Protein AF-A0A0D0CFR2-F1 (afdb_monomer_lite)

Secondary structure (DSSP, 8-state):
----SEEEE---S---HHHHHHHHHHHHHHH-TTSEEEE--BGGGGSSS--TTT-S-HHHHHHHHGGG--EEEEE--TTS--TTSSHHHHIIIIIT---GGGEEEEEESSTTSSSS---HHHHHHHHHHHHHHHGGG--EEEEE-STT-SS-TTSTHHHHHHHHHHHHTHHHHHHHHHHHHHS--

pLDDT: mean 92.92, std 12.96, range [38.41, 98.88]

Radius of gyration: 17.63 Å; chains: 1; bounding box: 63×34×43 Å

InterPro domains:
  IPR001223 Glycoside hydrolase family 18, catalytic domain [PS51910] (1-170)
  IPR001579 Glycosyl hydrolase family 18, active site [PS01095] (4-12)
  IPR017853 Glycoside hydrolase superfamily [SSF51445] (2-153)

Foldseek 3Di:
DPPQLEDEAAQQAADDVVVVVVPLVVCCVVVHLRRAYEYAAELQLLQPAQGPHHRHRVVVCCVRCVSSHQAYNYECFPPSHHLLAQVSVCSSCVVSPDQQLRYADEAEQDPVQGDDHDDLVSSLVRVLVLCVVQPPSHNYYHYDDQCQGPPHNVPSCVSVVSRVCSNVCSVVVVVVVVVVVVVVD

Structure (mmCIF, N/CA/C/O backbone):
data_AF-A0A0D0CFR2-F1
#
_entry.id   AF-A0A0D0CFR2-F1
#
loop_
_atom_site.group_PDB
_atom_site.id
_atom_site.type_symbol
_atom_site.label_atom_id
_atom_site.label_alt_id
_atom_site.label_comp_id
_atom_site.label_asym_id
_atom_site.label_entity_id
_atom_site.label_seq_id
_atom_site.pdbx_PDB_ins_code
_atom_site.Cartn_x
_atom_site.Cartn_y
_atom_site.Cartn_z
_atom_site.occupancy
_atom_site.B_iso_or_equiv
_atom_site.auth_seq_id
_atom_site.auth_comp_id
_atom_site.auth_asym_id
_atom_site.auth_atom_id
_atom_site.pdbx_PDB_model_num
ATOM 1 N N . ARG A 1 1 ? -25.287 -7.692 -3.910 1.00 88.88 1 ARG A N 1
ATOM 2 C CA . ARG A 1 1 ? -25.277 -7.340 -5.354 1.00 88.88 1 ARG A CA 1
ATOM 3 C C . ARG A 1 1 ? -23.966 -7.730 -6.033 1.00 88.88 1 ARG A C 1
ATOM 5 O O . ARG A 1 1 ? -24.043 -8.469 -6.997 1.00 88.88 1 ARG A O 1
ATOM 12 N N . TYR A 1 2 ? -22.801 -7.306 -5.529 1.00 96.56 2 TYR A N 1
ATOM 13 C CA . TYR A 1 2 ? -21.512 -7.525 -6.212 1.00 96.56 2 TYR A CA 1
ATOM 14 C C . TYR A 1 2 ? -20.562 -8.529 -5.539 1.00 96.56 2 TYR A C 1
ATOM 16 O O . TYR A 1 2 ? -19.539 -8.842 -6.125 1.00 96.56 2 TYR A O 1
ATOM 24 N N . LYS A 1 3 ? -20.923 -9.066 -4.358 1.00 96.00 3 LYS A N 1
ATOM 25 C CA . LYS A 1 3 ? -20.127 -10.061 -3.607 1.00 96.00 3 LYS A CA 1
ATOM 26 C C . LYS A 1 3 ? -18.666 -9.621 -3.405 1.00 96.00 3 LYS A C 1
ATOM 28 O O . LYS A 1 3 ? -17.754 -10.390 -3.663 1.00 96.00 3 LYS A O 1
ATOM 33 N N . LEU A 1 4 ? -18.470 -8.366 -3.001 1.00 98.12 4 LEU A N 1
ATOM 34 C CA . LEU A 1 4 ? -17.142 -7.867 -2.654 1.00 98.12 4 LEU A CA 1
ATOM 35 C C . LEU A 1 4 ? -16.690 -8.527 -1.351 1.00 98.12 4 LEU A C 1
ATOM 37 O O . LEU A 1 4 ? -17.468 -8.565 -0.396 1.00 98.12 4 LEU A O 1
ATOM 41 N N . ASP A 1 5 ? -15.450 -9.005 -1.326 1.00 98.50 5 ASP A N 1
ATOM 42 C CA . ASP A 1 5 ? -14.839 -9.611 -0.136 1.00 98.50 5 ASP A CA 1
ATOM 43 C C . ASP A 1 5 ? -14.402 -8.561 0.894 1.00 98.50 5 ASP A C 1
ATOM 45 O O . ASP A 1 5 ? -14.162 -8.885 2.055 1.00 98.50 5 ASP A O 1
ATOM 49 N N . GLY A 1 6 ? -14.312 -7.296 0.478 1.00 98.50 6 GLY A N 1
ATOM 50 C CA . GLY A 1 6 ? -13.856 -6.202 1.319 1.00 98.50 6 GLY A CA 1
ATOM 51 C C . GLY A 1 6 ? -14.017 -4.824 0.698 1.00 98.50 6 GLY A C 1
ATOM 52 O O . GLY A 1 6 ? -14.630 -4.658 -0.361 1.00 98.50 6 GLY A O 1
ATOM 53 N N . ILE A 1 7 ? -13.433 -3.841 1.377 1.00 98.69 7 ILE A N 1
ATOM 54 C CA . ILE A 1 7 ? -13.363 -2.446 0.958 1.00 98.69 7 ILE A CA 1
ATOM 55 C C . ILE A 1 7 ? -11.991 -1.855 1.290 1.00 98.69 7 ILE A C 1
ATOM 57 O O . ILE A 1 7 ? -11.472 -2.051 2.389 1.00 98.69 7 ILE A O 1
ATOM 61 N N . ASP A 1 8 ? -11.440 -1.096 0.345 1.00 98.81 8 ASP A N 1
ATOM 62 C CA . ASP A 1 8 ? -10.317 -0.201 0.603 1.00 98.81 8 ASP A CA 1
ATOM 63 C C . ASP A 1 8 ? -10.850 1.205 0.870 1.00 98.81 8 ASP A C 1
ATOM 65 O O . ASP A 1 8 ? -11.600 1.764 0.067 1.00 98.81 8 ASP A O 1
ATOM 69 N N . LEU A 1 9 ? -10.510 1.755 2.029 1.00 98.44 9 LEU A N 1
ATOM 70 C CA . LEU A 1 9 ? -10.876 3.103 2.438 1.00 98.44 9 LEU A CA 1
ATOM 71 C C . LEU A 1 9 ? -9.758 4.061 2.026 1.00 98.44 9 LEU A C 1
ATOM 73 O O . LEU A 1 9 ? -8.905 4.447 2.830 1.00 98.44 9 LEU A O 1
ATOM 77 N N . ASP A 1 10 ? -9.776 4.428 0.748 1.00 98.38 10 ASP A N 1
ATOM 78 C CA . ASP A 1 10 ? -8.908 5.451 0.168 1.00 98.38 10 ASP A CA 1
ATOM 79 C C . ASP A 1 10 ? -9.471 6.851 0.458 1.00 98.38 10 ASP A C 1
ATOM 81 O O . ASP A 1 10 ? -10.310 7.392 -0.264 1.00 98.38 10 ASP A O 1
ATOM 85 N N . ILE A 1 11 ? -9.106 7.390 1.623 1.00 97.88 11 ILE A N 1
ATOM 86 C CA . ILE A 1 11 ? -9.651 8.649 2.136 1.00 97.88 11 ILE A CA 1
ATOM 87 C C . ILE A 1 11 ? -8.736 9.801 1.715 1.00 97.88 11 ILE A C 1
ATOM 89 O O . ILE A 1 11 ? -7.821 10.183 2.447 1.00 97.88 11 ILE A O 1
ATOM 93 N N . GLU A 1 12 ? -9.036 10.390 0.558 1.00 97.00 12 GLU A N 1
ATOM 94 C CA . GLU A 1 12 ? -8.296 11.529 -0.006 1.00 97.00 12 GLU A CA 1
ATOM 95 C C . GLU A 1 12 ? -8.929 12.905 0.307 1.00 97.00 12 GLU A C 1
ATOM 97 O O . GLU A 1 12 ? -8.616 13.927 -0.304 1.00 97.00 12 GLU A O 1
ATOM 102 N N . GLU A 1 13 ? -9.785 12.961 1.329 1.00 96.50 13 GLU A N 1
ATOM 103 C CA . GLU A 1 13 ? -10.391 14.192 1.834 1.00 96.50 13 GLU A CA 1
ATOM 104 C C . GLU A 1 13 ? -10.561 14.165 3.353 1.00 96.50 13 GLU A C 1
ATOM 106 O O . GLU A 1 13 ? -10.608 13.107 3.981 1.00 96.50 13 GLU A O 1
ATOM 111 N N . LYS A 1 14 ? -10.675 15.348 3.966 1.00 97.62 14 LYS A N 1
ATOM 112 C CA . LYS A 1 14 ? -10.776 15.476 5.421 1.00 97.62 14 LYS A CA 1
ATOM 113 C C . LYS A 1 14 ? -11.949 14.654 5.961 1.00 97.62 14 LYS A C 1
ATOM 115 O O . LYS A 1 14 ? -13.103 14.926 5.638 1.00 97.62 14 LYS A O 1
ATOM 120 N N . VAL A 1 15 ? -11.660 13.765 6.910 1.00 96.81 15 VAL A N 1
ATOM 121 C CA . VAL A 1 15 ? -12.671 12.979 7.622 1.00 96.81 15 VAL A CA 1
ATOM 122 C C . VAL A 1 15 ? -12.593 13.228 9.125 1.00 96.81 15 VAL A C 1
ATOM 124 O O . VAL A 1 15 ? -11.535 13.494 9.695 1.00 96.81 15 VAL A O 1
ATOM 127 N N . LEU A 1 16 ? -13.737 13.151 9.803 1.00 95.69 16 LEU A N 1
ATOM 128 C CA . LEU A 1 16 ? -13.765 13.176 11.261 1.00 95.69 16 LEU A CA 1
ATOM 129 C C . LEU A 1 16 ? -13.371 11.802 11.799 1.00 95.69 16 LEU A C 1
ATOM 131 O O . LEU A 1 16 ? -13.997 10.800 11.459 1.00 95.69 16 LEU A O 1
ATOM 135 N N . PHE A 1 17 ? -12.396 11.753 12.706 1.00 95.69 17 PHE A N 1
ATOM 136 C CA . PHE A 1 17 ? -11.984 10.494 13.331 1.00 95.69 17 PHE A CA 1
ATOM 137 C C . PHE A 1 17 ? -13.161 9.770 14.014 1.00 95.69 17 PHE A C 1
ATOM 139 O O . PHE A 1 17 ? -13.288 8.556 13.896 1.00 95.69 17 PHE A O 1
ATOM 146 N N . ASP A 1 18 ? -14.093 10.506 14.631 1.00 96.00 18 ASP A N 1
ATOM 147 C CA . ASP A 1 18 ? -15.299 9.926 15.243 1.00 96.00 18 ASP A CA 1
ATOM 148 C C . ASP A 1 18 ? -16.252 9.255 14.241 1.00 96.00 18 ASP A C 1
ATOM 150 O O . ASP A 1 18 ? -17.030 8.383 14.635 1.00 96.00 18 ASP A O 1
ATOM 154 N N . LEU A 1 19 ? -16.201 9.624 12.955 1.00 96.50 19 LEU A N 1
ATOM 155 C CA . LEU A 1 19 ? -16.919 8.894 11.913 1.00 96.50 19 LEU A CA 1
ATOM 156 C C . LEU A 1 19 ? -16.269 7.527 11.688 1.00 96.50 19 LEU A C 1
ATOM 158 O O . LEU A 1 19 ? -16.977 6.524 11.676 1.00 96.50 19 LEU A O 1
ATOM 162 N N . LEU A 1 20 ? -14.936 7.466 11.603 1.00 96.88 20 LEU A N 1
ATOM 163 C CA . LEU A 1 20 ? -14.200 6.207 11.442 1.00 96.88 20 LEU A CA 1
ATOM 164 C C . LEU A 1 20 ? -14.434 5.254 12.619 1.00 96.88 20 LEU A C 1
ATOM 166 O O . LEU A 1 20 ? -14.679 4.070 12.396 1.00 96.88 20 LEU A O 1
ATOM 170 N N . LYS A 1 21 ? -14.488 5.785 13.851 1.00 96.00 21 LYS A N 1
ATOM 171 C CA . LYS A 1 21 ? -14.813 4.997 15.056 1.00 96.00 21 LYS A CA 1
ATOM 172 C C . LYS A 1 21 ? -16.160 4.283 14.977 1.00 96.00 21 LYS A C 1
ATOM 174 O O . LYS A 1 21 ? -16.344 3.251 15.610 1.00 96.00 21 LYS A O 1
ATOM 179 N N . LYS A 1 22 ? -17.122 4.853 14.247 1.00 96.81 22 LYS A N 1
ATOM 180 C CA . LYS A 1 22 ? -18.449 4.257 14.040 1.00 96.81 22 LYS A CA 1
ATOM 181 C C . LYS A 1 22 ? -18.468 3.377 12.799 1.00 96.81 22 LYS A C 1
ATOM 183 O O . LYS A 1 22 ? -19.114 2.336 12.799 1.00 96.81 22 LYS A O 1
ATOM 188 N N . PHE A 1 23 ? -17.779 3.805 11.748 1.00 97.50 23 PHE A N 1
ATOM 189 C CA . PHE A 1 23 ? -17.848 3.186 10.436 1.00 97.50 23 PHE A CA 1
ATOM 190 C C . PHE A 1 23 ? -17.115 1.842 10.377 1.00 97.50 23 PHE A C 1
ATOM 192 O O . PHE A 1 23 ? -17.708 0.870 9.918 1.00 97.50 23 PHE A O 1
ATOM 199 N N . ILE A 1 24 ? -15.889 1.746 10.912 1.00 97.94 24 ILE A N 1
ATOM 200 C CA . ILE A 1 24 ? -15.094 0.503 10.875 1.00 97.94 24 ILE A CA 1
ATOM 201 C C . ILE A 1 24 ? -15.817 -0.649 11.599 1.00 97.94 24 ILE A C 1
ATOM 203 O O . ILE A 1 24 ? -16.041 -1.687 10.967 1.00 97.94 24 ILE A O 1
ATOM 207 N N . PRO A 1 25 ? -16.297 -0.487 12.854 1.00 97.44 25 PRO A N 1
ATOM 208 C CA . PRO A 1 25 ? -17.018 -1.567 13.524 1.00 97.44 25 PRO A CA 1
ATOM 209 C C . PRO A 1 25 ? -18.347 -1.895 12.851 1.00 97.44 25 PRO A C 1
ATOM 211 O O . PRO A 1 25 ? -18.767 -3.051 12.852 1.00 97.44 25 PRO A O 1
ATOM 214 N N . LYS A 1 26 ? -19.012 -0.903 12.239 1.00 98.31 26 LYS A N 1
ATOM 215 C CA . LYS A 1 26 ? -20.263 -1.140 11.514 1.00 98.31 26 LYS A CA 1
ATOM 216 C C . LYS A 1 26 ? -20.046 -2.006 10.274 1.00 98.31 26 LYS A C 1
ATOM 218 O O . LYS A 1 26 ? -20.856 -2.896 10.039 1.00 98.31 26 LYS A O 1
ATOM 223 N N . LEU A 1 27 ? -18.950 -1.809 9.535 1.00 98.19 27 LEU A N 1
ATOM 224 C CA . LEU A 1 27 ? -18.586 -2.674 8.407 1.00 98.19 27 LEU A CA 1
ATOM 225 C C . LEU A 1 27 ? -18.399 -4.128 8.861 1.00 98.19 27 LEU A C 1
ATOM 227 O O . LEU A 1 27 ? -19.024 -5.027 8.303 1.00 98.19 27 LEU A O 1
ATOM 231 N N . LYS A 1 28 ? -17.610 -4.370 9.914 1.00 97.94 28 LYS A N 1
ATOM 232 C CA . LYS A 1 28 ? -17.423 -5.731 10.448 1.00 97.94 28 LYS A CA 1
ATOM 233 C C . LYS A 1 28 ? -18.718 -6.325 11.012 1.00 97.94 28 LYS A C 1
ATOM 235 O O . LYS A 1 28 ? -18.950 -7.520 10.850 1.00 97.94 28 LYS A O 1
ATOM 240 N N . ALA A 1 29 ? -19.577 -5.519 11.635 1.00 98.19 29 ALA A N 1
ATOM 241 C CA . ALA A 1 29 ? -20.872 -5.978 12.136 1.00 98.19 29 ALA A CA 1
ATOM 242 C C . ALA A 1 29 ? -21.832 -6.388 11.005 1.00 98.19 29 ALA A C 1
ATOM 244 O O . ALA A 1 29 ? -22.544 -7.380 11.142 1.00 98.19 29 ALA A O 1
ATOM 245 N N . ASP A 1 30 ? -21.838 -5.650 9.894 1.00 98.38 30 ASP A N 1
ATOM 246 C CA . ASP A 1 30 ? -22.769 -5.882 8.784 1.00 98.38 30 ASP A CA 1
ATOM 247 C C . ASP A 1 30 ? -22.298 -6.981 7.827 1.00 98.38 30 ASP A C 1
ATOM 249 O O . ASP A 1 30 ? -23.117 -7.738 7.305 1.00 98.38 30 ASP A O 1
ATOM 253 N N . PHE A 1 31 ? -20.986 -7.074 7.593 1.00 98.12 31 PHE A N 1
ATOM 254 C CA . PHE A 1 31 ? -20.397 -7.986 6.607 1.00 98.12 31 PHE A CA 1
ATOM 255 C C . PHE A 1 31 ? -19.649 -9.175 7.231 1.00 98.12 31 PHE A C 1
ATOM 257 O O . PHE A 1 31 ? -19.293 -10.118 6.525 1.00 98.12 31 PHE A O 1
ATOM 264 N N . GLY A 1 32 ? -19.463 -9.173 8.553 1.00 97.62 32 GLY A N 1
ATOM 265 C CA . GLY A 1 32 ? -18.800 -10.232 9.309 1.00 97.62 32 GLY A CA 1
ATOM 266 C C . GLY A 1 32 ? -17.296 -10.014 9.499 1.00 97.62 32 GLY A C 1
ATOM 267 O O . GLY A 1 32 ? -16.659 -9.194 8.838 1.00 97.62 32 GLY A O 1
ATOM 268 N N . ALA A 1 33 ? -16.705 -10.797 10.409 1.00 96.44 33 ALA A N 1
ATOM 269 C CA . ALA A 1 33 ? -15.292 -10.677 10.784 1.00 96.44 33 ALA A CA 1
ATOM 270 C C . ALA A 1 33 ? -14.319 -10.876 9.604 1.00 96.44 33 ALA A C 1
ATOM 272 O O . ALA A 1 33 ? -13.257 -10.256 9.578 1.00 96.44 33 ALA A O 1
ATOM 273 N N . GLY A 1 34 ? -14.703 -11.703 8.623 1.00 97.62 34 GLY A N 1
ATOM 274 C CA . GLY A 1 34 ? -13.908 -11.996 7.426 1.00 97.62 34 GLY A CA 1
ATOM 275 C C . GLY A 1 34 ? -13.988 -10.950 6.310 1.00 97.62 34 GLY A C 1
ATOM 276 O O . GLY A 1 34 ? -13.302 -11.116 5.310 1.00 97.62 34 GLY A O 1
ATOM 277 N N . PHE A 1 35 ? -14.810 -9.902 6.445 1.00 98.56 35 PHE A N 1
ATOM 278 C CA . PHE A 1 35 ? -14.871 -8.828 5.452 1.00 98.56 35 PHE A CA 1
ATOM 279 C C . PHE A 1 35 ? -13.592 -7.994 5.497 1.00 98.56 35 PHE A C 1
ATOM 281 O O . PHE A 1 35 ? -13.298 -7.406 6.538 1.00 98.56 35 PHE A O 1
ATOM 288 N N . ILE A 1 36 ? -12.837 -7.944 4.403 1.00 98.81 36 ILE A N 1
ATOM 289 C CA . ILE A 1 36 ? -11.530 -7.282 4.358 1.00 98.81 36 ILE A CA 1
ATOM 290 C C . ILE A 1 36 ? -11.716 -5.763 4.455 1.00 98.81 36 ILE A C 1
ATOM 292 O O . ILE A 1 36 ? -12.515 -5.178 3.724 1.00 98.81 36 ILE A O 1
ATOM 296 N N . ILE A 1 37 ? -10.974 -5.112 5.348 1.00 98.81 37 ILE A N 1
ATOM 297 C CA . ILE A 1 37 ? -10.929 -3.652 5.458 1.00 98.81 37 ILE A CA 1
ATOM 298 C C . ILE A 1 37 ? -9.481 -3.208 5.351 1.00 98.81 37 ILE A C 1
ATOM 300 O O . ILE A 1 37 ? -8.643 -3.568 6.179 1.00 98.81 37 ILE A O 1
ATOM 304 N N . THR A 1 38 ? -9.204 -2.380 4.354 1.00 98.88 38 THR A N 1
ATOM 305 C CA . THR A 1 38 ? -7.896 -1.758 4.162 1.00 98.88 38 THR A CA 1
ATOM 306 C C . THR A 1 38 ? -8.038 -0.247 4.101 1.00 98.88 38 THR A C 1
ATOM 308 O O . THR A 1 38 ? -9.143 0.289 4.011 1.00 98.88 38 THR A O 1
ATOM 311 N N . PHE A 1 39 ? -6.914 0.448 4.201 1.00 98.69 39 PHE A N 1
ATOM 312 C CA . PHE A 1 39 ? -6.827 1.887 3.968 1.00 98.69 39 PHE A CA 1
ATOM 313 C C . PHE A 1 39 ? -5.676 2.172 3.012 1.00 98.69 39 PHE A C 1
ATOM 315 O O . PHE A 1 39 ? -4.702 1.418 3.004 1.00 98.69 39 PHE A O 1
ATOM 322 N N . ALA A 1 40 ? -5.711 3.309 2.320 1.00 98.62 40 ALA A N 1
ATOM 323 C CA . ALA A 1 40 ? -4.633 3.743 1.428 1.00 98.62 40 ALA A CA 1
ATOM 324 C C . ALA A 1 40 ? -3.941 5.041 1.905 1.00 98.62 40 ALA A C 1
ATOM 326 O O . ALA A 1 40 ? -3.970 6.056 1.214 1.00 98.62 40 ALA A O 1
ATOM 327 N N . PRO A 1 41 ? -3.319 5.061 3.103 1.00 98.31 41 PRO A N 1
ATOM 328 C CA . PRO A 1 41 ? -2.646 6.254 3.610 1.00 98.31 41 PRO A CA 1
ATOM 329 C C . PRO A 1 41 ? -1.465 6.652 2.729 1.00 98.31 41 PRO A C 1
ATOM 331 O O . PRO A 1 41 ? -0.740 5.794 2.214 1.00 98.31 41 PRO A O 1
ATOM 334 N N . VAL A 1 42 ? -1.149 7.946 2.672 1.00 97.94 42 VAL A N 1
ATOM 335 C CA . VAL A 1 42 ? 0.128 8.350 2.076 1.00 97.94 42 VAL A CA 1
ATOM 336 C C . VAL A 1 42 ? 1.297 7.941 2.969 1.00 97.94 42 VAL A C 1
ATOM 338 O O . VAL A 1 42 ? 1.202 7.996 4.195 1.00 97.94 42 VAL A O 1
ATOM 341 N N . ALA A 1 43 ? 2.448 7.581 2.390 1.00 97.81 43 ALA A N 1
ATOM 342 C CA . ALA A 1 43 ? 3.590 7.079 3.168 1.00 97.81 43 ALA A CA 1
ATOM 343 C C . ALA A 1 43 ? 4.047 8.030 4.288 1.00 97.81 43 ALA A C 1
ATOM 345 O O . ALA A 1 43 ? 4.438 7.591 5.369 1.00 97.81 43 ALA A O 1
ATOM 346 N N . ARG A 1 44 ? 3.947 9.345 4.071 1.00 96.81 44 ARG A N 1
ATOM 347 C CA . ARG A 1 44 ? 4.273 10.354 5.086 1.00 96.81 44 ARG A CA 1
ATOM 348 C C . ARG A 1 44 ? 3.369 10.282 6.323 1.00 96.81 44 ARG A C 1
ATOM 350 O O . ARG A 1 44 ? 3.841 10.589 7.415 1.00 96.81 44 ARG A O 1
ATOM 357 N N . ALA A 1 45 ? 2.111 9.868 6.184 1.00 97.50 45 ALA A N 1
ATOM 358 C CA . ALA A 1 45 ? 1.163 9.792 7.296 1.00 97.50 45 ALA A CA 1
ATOM 359 C C . ALA A 1 45 ? 1.552 8.737 8.342 1.00 97.50 45 ALA A C 1
ATOM 361 O O . ALA A 1 45 ? 1.163 8.831 9.503 1.00 97.50 45 ALA A O 1
ATOM 362 N N . LEU A 1 46 ? 2.368 7.757 7.950 1.00 98.06 46 LEU A N 1
ATOM 363 C CA . LEU A 1 46 ? 2.854 6.699 8.834 1.00 98.06 46 LEU A CA 1
ATOM 364 C C . LEU A 1 46 ? 4.160 7.079 9.549 1.00 98.06 46 LEU A C 1
ATOM 366 O O . LEU A 1 46 ? 4.686 6.288 10.326 1.00 98.06 46 LEU A O 1
ATOM 370 N N . LYS A 1 47 ? 4.667 8.300 9.332 1.00 96.19 47 LYS A N 1
ATOM 371 C CA . LYS A 1 47 ? 5.913 8.816 9.921 1.00 96.19 47 LYS A CA 1
ATOM 372 C C . LYS A 1 47 ? 5.675 9.777 11.097 1.00 96.19 47 LYS A C 1
ATOM 374 O O . LYS A 1 47 ? 6.346 10.799 11.216 1.00 96.19 47 LYS A O 1
ATOM 379 N N . GLY A 1 48 ? 4.664 9.492 11.924 1.00 85.62 48 GLY A N 1
ATOM 380 C CA . GLY A 1 48 ? 4.394 10.228 13.169 1.00 85.62 48 GLY A CA 1
ATOM 381 C C . GLY A 1 48 ? 3.532 11.493 13.034 1.00 85.62 48 GLY A C 1
ATOM 382 O O . GLY A 1 48 ? 3.549 12.340 13.926 1.00 85.62 48 GLY A O 1
ATOM 383 N N . GLY A 1 49 ? 2.773 11.641 11.943 1.00 89.56 49 GLY A N 1
ATOM 384 C CA . GLY A 1 49 ? 1.952 12.827 11.668 1.00 89.56 49 GLY A CA 1
ATOM 385 C C . GLY A 1 49 ? 0.478 12.531 11.387 1.00 89.56 49 GLY A C 1
ATOM 386 O O . GLY A 1 49 ? 0.042 11.383 11.352 1.00 89.56 49 GLY A O 1
ATOM 387 N N . THR A 1 50 ? -0.302 13.594 11.181 1.00 93.38 50 THR A N 1
ATOM 388 C CA . THR A 1 50 ? -1.612 13.488 10.528 1.00 93.38 50 THR A CA 1
ATOM 389 C C . THR A 1 50 ? -1.421 13.326 9.027 1.00 93.38 50 THR A C 1
ATOM 391 O O . THR A 1 50 ? -0.525 13.929 8.431 1.00 93.38 50 THR A O 1
ATOM 394 N N . ASP A 1 51 ? -2.284 12.530 8.415 1.00 95.19 51 ASP A N 1
ATOM 395 C CA . ASP A 1 51 ? -2.362 12.408 6.970 1.00 95.19 51 ASP A CA 1
ATOM 396 C C . ASP A 1 51 ? -2.746 13.745 6.322 1.00 95.19 51 ASP A C 1
ATOM 398 O O . ASP A 1 51 ? -3.541 14.513 6.868 1.00 95.19 51 ASP A O 1
ATOM 402 N N . THR A 1 52 ? -2.155 14.042 5.164 1.00 93.38 52 THR A N 1
ATOM 403 C CA . THR A 1 52 ? -2.357 15.336 4.490 1.00 93.38 52 THR A CA 1
ATOM 404 C C . THR A 1 52 ? -3.769 15.471 3.927 1.00 93.38 52 THR A C 1
ATOM 406 O O . THR A 1 52 ? -4.312 16.577 3.906 1.00 93.38 52 THR A O 1
ATOM 409 N N . TYR A 1 53 ? -4.376 14.361 3.518 1.00 94.50 53 TYR A N 1
ATOM 410 C CA . TYR A 1 53 ? -5.705 14.338 2.941 1.00 94.50 53 TYR A CA 1
ATOM 411 C C . TYR A 1 53 ? -6.763 14.102 4.010 1.00 94.50 53 TYR A C 1
ATOM 413 O O . TYR A 1 53 ? -7.590 14.977 4.274 1.00 94.50 53 TYR A O 1
ATOM 421 N N . SER A 1 54 ? -6.690 12.958 4.692 1.00 95.62 54 SER A N 1
ATOM 422 C CA . SER A 1 54 ? -7.727 12.547 5.638 1.00 95.62 54 SER A CA 1
ATOM 423 C C . SER A 1 54 ? -7.698 13.331 6.947 1.00 95.62 54 SER A C 1
ATOM 425 O O . SER A 1 54 ? -8.714 13.397 7.641 1.00 95.62 54 SER A O 1
ATOM 427 N N . GLN A 1 55 ? -6.570 13.982 7.268 1.00 96.56 55 GLN A N 1
ATOM 428 C CA . GLN A 1 55 ? -6.342 14.754 8.499 1.00 96.56 55 GLN A CA 1
ATOM 429 C C . GLN A 1 55 ? -6.442 13.923 9.789 1.00 96.56 55 GLN A C 1
ATOM 431 O O . GLN A 1 55 ? -6.496 14.474 10.891 1.00 96.56 55 GLN A O 1
ATOM 436 N N . VAL A 1 56 ? -6.425 12.593 9.678 1.00 96.44 56 VAL A N 1
ATOM 437 C CA . VAL A 1 56 ? -6.380 11.670 10.819 1.00 96.44 56 VAL A CA 1
ATOM 438 C C . VAL A 1 56 ? -4.953 11.186 11.057 1.00 96.44 56 VAL A C 1
ATOM 440 O O . VAL A 1 56 ? -4.111 11.210 10.159 1.00 96.44 56 VAL A O 1
ATOM 443 N N . ARG A 1 57 ? -4.663 10.724 12.275 1.00 97.25 57 ARG A N 1
ATOM 444 C CA . ARG A 1 57 ? -3.434 9.972 12.553 1.00 97.25 57 ARG A CA 1
ATOM 445 C C . ARG A 1 57 ? -3.722 8.491 12.369 1.00 97.25 57 ARG A C 1
ATOM 447 O O . ARG A 1 57 ? -4.532 7.921 13.096 1.00 97.25 57 ARG A O 1
ATOM 454 N N . TYR A 1 58 ? -3.037 7.854 11.429 1.00 97.75 58 TYR A N 1
ATOM 455 C CA . TYR A 1 58 ? -3.220 6.423 11.182 1.00 97.75 58 TYR A CA 1
ATOM 456 C C . TYR A 1 58 ? -2.755 5.550 12.355 1.00 97.75 58 TYR A C 1
ATOM 458 O O . TYR A 1 58 ? -3.321 4.483 12.567 1.00 97.75 58 TYR A O 1
ATOM 466 N N . SER A 1 59 ? -1.816 6.028 13.180 1.00 97.00 59 SER A N 1
ATOM 467 C CA . SER A 1 59 ? -1.452 5.373 14.445 1.00 97.00 59 SER A CA 1
ATOM 468 C C . SER A 1 59 ? -2.622 5.293 15.431 1.00 97.00 59 SER A C 1
ATOM 470 O O . SER A 1 59 ? -2.739 4.312 16.164 1.00 97.00 59 SER A O 1
ATOM 472 N N . ASP A 1 60 ? -3.508 6.296 15.438 1.00 97.06 60 ASP A N 1
ATOM 473 C CA . ASP A 1 60 ? -4.698 6.299 16.293 1.00 97.06 60 ASP A CA 1
ATOM 474 C C . ASP A 1 60 ? -5.727 5.295 15.757 1.00 97.06 60 ASP A C 1
ATOM 476 O O . ASP A 1 60 ? -6.358 4.588 16.540 1.00 97.06 60 ASP A O 1
ATOM 480 N N . ILE A 1 61 ? -5.865 5.176 14.431 1.00 97.31 61 ILE A N 1
ATOM 481 C CA . ILE A 1 61 ? -6.702 4.143 13.803 1.00 97.31 61 ILE A CA 1
ATOM 482 C C . ILE A 1 61 ? -6.177 2.747 14.160 1.00 97.31 61 ILE A C 1
ATOM 484 O O . ILE A 1 61 ? -6.940 1.934 14.672 1.00 97.31 61 ILE A O 1
ATOM 488 N N . GLU A 1 62 ? -4.888 2.485 13.943 1.00 97.69 62 GLU A N 1
ATOM 489 C CA . GLU A 1 62 ? -4.251 1.194 14.236 1.00 97.69 62 GLU A CA 1
ATOM 490 C C . GLU A 1 62 ? -4.401 0.811 15.716 1.00 97.69 62 GLU A C 1
ATOM 492 O O . GLU A 1 62 ? -4.793 -0.307 16.036 1.00 97.69 62 GLU A O 1
ATOM 497 N N . SER A 1 63 ? -4.170 1.755 16.633 1.00 96.75 63 SER A N 1
ATOM 498 C CA . SER A 1 63 ? -4.245 1.482 18.076 1.00 96.75 63 SER A CA 1
ATOM 499 C C . SER A 1 63 ? -5.665 1.180 18.568 1.00 96.75 63 SER A C 1
ATOM 501 O O . SER A 1 63 ? -5.824 0.475 19.560 1.00 96.75 63 SER A O 1
ATOM 503 N N . ASN A 1 64 ? -6.698 1.730 17.915 1.00 97.19 64 ASN A N 1
ATOM 504 C CA . ASN A 1 64 ? -8.094 1.569 18.341 1.00 97.19 64 ASN A CA 1
ATOM 505 C C . ASN A 1 64 ? -8.851 0.482 17.559 1.00 97.19 64 ASN A C 1
ATOM 507 O O . ASN A 1 64 ? -9.807 -0.077 18.090 1.00 97.19 64 ASN A O 1
ATOM 511 N N . PHE A 1 65 ? -8.462 0.219 16.308 1.00 97.44 65 PHE A N 1
ATOM 512 C CA . PHE A 1 65 ? -9.212 -0.623 15.364 1.00 97.44 65 PHE A CA 1
ATOM 513 C C . PHE A 1 65 ? -8.323 -1.557 14.536 1.00 97.44 65 PHE A C 1
ATOM 515 O O . PHE A 1 65 ? -8.794 -2.140 13.561 1.00 97.44 65 PHE A O 1
ATOM 522 N N . GLY A 1 66 ? -7.037 -1.696 14.871 1.00 97.44 66 GLY A N 1
ATOM 523 C CA . GLY A 1 66 ? -6.096 -2.511 14.099 1.00 97.44 66 GLY A CA 1
ATOM 524 C C . GLY A 1 66 ? -6.502 -3.984 13.990 1.00 97.44 66 GLY A C 1
ATOM 525 O O . GLY A 1 66 ? -6.201 -4.621 12.985 1.00 97.44 66 GLY A O 1
ATOM 526 N N . ASP A 1 67 ? -7.257 -4.505 14.962 1.00 97.56 67 ASP A N 1
ATOM 527 C CA . ASP A 1 67 ? -7.836 -5.856 14.953 1.00 97.56 67 ASP A CA 1
ATOM 528 C C . ASP A 1 67 ? -8.943 -6.055 13.903 1.00 97.56 67 ASP A C 1
ATOM 530 O O . ASP A 1 67 ? -9.275 -7.183 13.540 1.00 97.56 67 ASP A O 1
ATOM 534 N N . GLN A 1 68 ? -9.500 -4.958 13.393 1.00 98.44 68 GLN A N 1
ATOM 535 C CA . GLN A 1 68 ? -10.542 -4.925 12.371 1.00 98.44 68 GLN A CA 1
ATOM 536 C C . GLN A 1 68 ? -10.015 -4.473 11.006 1.00 98.44 68 GLN A C 1
ATOM 538 O O . GLN A 1 68 ? -10.795 -4.394 10.059 1.00 98.44 68 GLN A O 1
ATOM 543 N N . ILE A 1 69 ? -8.719 -4.177 10.899 1.00 98.56 69 ILE A N 1
ATOM 544 C CA . ILE A 1 69 ? -8.066 -3.714 9.673 1.00 98.56 69 ILE A CA 1
ATOM 545 C C . ILE A 1 69 ? -7.044 -4.758 9.247 1.00 98.56 69 ILE A C 1
ATOM 547 O O . ILE A 1 69 ? -6.193 -5.171 10.035 1.00 98.56 69 ILE A O 1
ATOM 551 N N . ASP A 1 70 ? -7.105 -5.162 7.987 1.00 98.56 70 ASP A N 1
ATOM 552 C CA . ASP A 1 70 ? -6.270 -6.227 7.455 1.00 98.56 70 ASP A CA 1
ATOM 553 C C . ASP A 1 70 ? -4.861 -5.702 7.121 1.00 98.56 70 ASP A C 1
ATOM 555 O O . ASP A 1 70 ? -3.865 -6.245 7.608 1.00 98.56 70 ASP A O 1
ATOM 559 N N . TRP A 1 71 ? -4.761 -4.602 6.362 1.00 98.81 71 TRP A N 1
ATOM 560 C CA . TRP A 1 71 ? -3.496 -3.914 6.057 1.00 98.81 71 TRP A CA 1
ATOM 561 C C . TRP A 1 71 ? -3.710 -2.480 5.532 1.00 98.81 71 TRP A C 1
ATOM 563 O O . TRP A 1 71 ? -4.836 -2.006 5.377 1.00 98.81 71 TRP A O 1
ATOM 573 N N . TYR A 1 72 ? -2.602 -1.799 5.230 1.00 98.81 72 TYR A N 1
ATOM 574 C CA . TYR A 1 72 ? -2.545 -0.465 4.639 1.00 98.81 72 TYR A CA 1
ATOM 575 C C . TYR A 1 72 ? -1.860 -0.510 3.261 1.00 98.81 72 TYR A C 1
ATOM 577 O O . TYR A 1 72 ? -0.705 -0.926 3.160 1.00 98.81 72 TYR A O 1
ATOM 585 N N . ASN A 1 73 ? -2.549 -0.067 2.206 1.00 98.81 73 ASN A N 1
ATOM 586 C CA . ASN A 1 73 ? -2.028 0.168 0.854 1.00 98.81 73 ASN A CA 1
ATOM 587 C C . ASN A 1 73 ? -1.273 1.506 0.817 1.00 98.81 73 ASN A C 1
ATOM 589 O O . ASN A 1 73 ? -1.762 2.521 0.330 1.00 98.81 73 ASN A O 1
ATOM 593 N N . VAL A 1 74 ? -0.079 1.534 1.402 1.00 98.69 74 VAL A N 1
ATOM 594 C CA . VAL A 1 74 ? 0.647 2.777 1.670 1.00 98.69 74 VAL A CA 1
ATOM 595 C C . VAL A 1 74 ? 1.181 3.402 0.383 1.00 98.69 74 VAL A C 1
ATOM 597 O O . VAL A 1 74 ? 1.978 2.792 -0.328 1.00 98.69 74 VAL A O 1
ATOM 600 N N . GLN A 1 75 ? 0.807 4.649 0.106 1.00 98.50 75 GLN A N 1
ATOM 601 C CA . GLN A 1 75 ? 1.171 5.338 -1.129 1.00 98.50 75 GLN A CA 1
ATOM 602 C C . GLN A 1 75 ? 2.609 5.895 -1.063 1.00 98.50 75 GLN A C 1
ATOM 604 O O . GLN A 1 75 ? 2.860 6.975 -0.516 1.00 98.50 75 GLN A O 1
ATOM 609 N N . PHE A 1 76 ? 3.584 5.177 -1.635 1.00 98.44 76 PHE A N 1
ATOM 610 C CA . PHE A 1 76 ? 4.977 5.634 -1.779 1.00 98.44 76 PHE A CA 1
ATOM 611 C C . PHE A 1 76 ? 5.176 6.400 -3.094 1.00 98.44 76 PHE A C 1
ATOM 613 O O . PHE A 1 76 ? 6.036 6.070 -3.919 1.00 98.44 76 PHE A O 1
ATOM 620 N N . TYR A 1 77 ? 4.344 7.417 -3.294 1.00 97.94 77 TYR A N 1
ATOM 621 C CA . TYR A 1 77 ? 4.378 8.326 -4.434 1.00 97.94 77 TYR A CA 1
ATOM 622 C C . TYR A 1 77 ? 3.797 9.694 -4.034 1.00 97.94 77 TYR A C 1
ATOM 624 O O . TYR A 1 77 ? 3.693 10.008 -2.851 1.00 97.94 77 TYR A O 1
ATOM 632 N N . SER A 1 78 ? 3.541 10.566 -5.006 1.00 95.81 78 SER A N 1
ATOM 633 C CA . SER A 1 78 ? 3.030 11.940 -4.877 1.00 95.81 78 SER A CA 1
ATOM 634 C C . SER A 1 78 ? 3.824 12.837 -3.919 1.00 95.81 78 SER A C 1
ATOM 636 O O . SER A 1 78 ? 3.298 13.774 -3.332 1.00 95.81 78 SER A O 1
ATOM 638 N N . GLY A 1 79 ? 5.124 12.561 -3.760 1.00 94.88 79 GLY A N 1
ATOM 639 C CA . GLY A 1 79 ? 6.003 13.295 -2.842 1.00 94.88 79 GLY A CA 1
ATOM 640 C C . GLY A 1 79 ? 5.905 12.856 -1.376 1.00 94.88 79 GLY A C 1
ATOM 641 O O . GLY A 1 79 ? 6.588 13.425 -0.525 1.00 94.88 79 GLY A O 1
ATOM 642 N N . PHE A 1 80 ? 5.113 11.828 -1.065 1.00 95.94 80 PHE A N 1
ATOM 643 C CA . PHE A 1 80 ? 4.952 11.300 0.295 1.00 95.94 80 PHE A CA 1
ATOM 644 C C . PHE A 1 80 ? 5.925 10.163 0.626 1.00 95.94 80 PHE A C 1
ATOM 646 O O . PHE A 1 80 ? 6.191 9.881 1.796 1.00 95.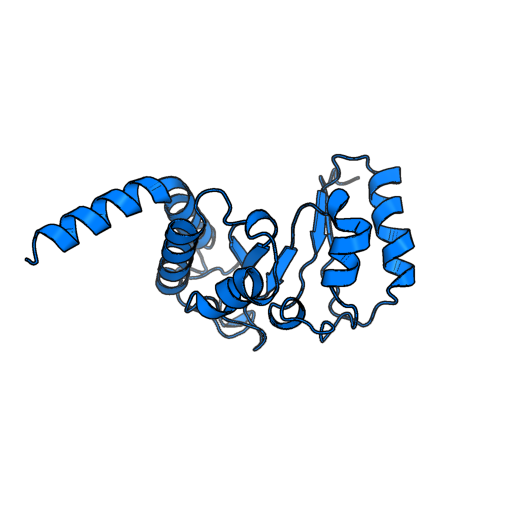94 80 PHE A O 1
ATOM 653 N N . GLY A 1 81 ? 6.483 9.537 -0.406 1.00 95.25 81 GLY A N 1
ATOM 654 C CA . GLY A 1 81 ? 7.493 8.490 -0.336 1.00 95.25 81 GLY A CA 1
ATOM 655 C C . GLY A 1 81 ? 7.905 8.055 -1.740 1.00 95.25 81 GLY A C 1
ATOM 656 O O . GLY A 1 81 ? 7.425 8.610 -2.731 1.00 95.25 81 GLY A O 1
ATOM 657 N N . VAL A 1 82 ? 8.806 7.077 -1.833 1.00 94.88 82 VAL A N 1
ATOM 658 C CA . VAL A 1 82 ? 9.250 6.542 -3.124 1.00 94.88 82 VAL A CA 1
ATOM 659 C C . VAL A 1 82 ? 9.667 5.073 -3.040 1.00 94.88 82 VAL A C 1
ATOM 661 O O . VAL A 1 82 ? 10.319 4.664 -2.085 1.00 94.88 82 VAL A O 1
ATOM 664 N N . MET A 1 83 ? 9.367 4.296 -4.086 1.00 97.06 83 MET A N 1
ATOM 665 C CA . MET A 1 83 ? 9.806 2.894 -4.236 1.00 97.06 83 MET A CA 1
ATOM 666 C C . MET A 1 83 ? 11.111 2.720 -5.033 1.00 97.06 83 MET A C 1
ATOM 668 O O . MET A 1 83 ? 11.401 1.644 -5.557 1.00 97.06 83 MET A O 1
ATOM 672 N N . SER A 1 84 ? 11.941 3.763 -5.118 1.00 96.12 84 SER A N 1
ATOM 673 C CA . SER A 1 84 ? 13.287 3.680 -5.711 1.00 96.12 84 SER A CA 1
ATOM 674 C C . SER A 1 84 ? 14.358 3.175 -4.744 1.00 96.12 84 SER A C 1
ATOM 676 O O . SER A 1 84 ? 15.456 2.839 -5.185 1.00 96.12 84 SER A O 1
ATOM 678 N N . ALA A 1 85 ? 14.055 3.175 -3.446 1.00 96.75 85 ALA A N 1
ATOM 679 C CA . ALA A 1 85 ? 14.932 2.763 -2.358 1.00 96.75 85 ALA A CA 1
ATOM 680 C C . ALA A 1 85 ? 14.093 2.261 -1.171 1.00 96.75 85 ALA A C 1
ATOM 682 O O . ALA A 1 85 ? 12.878 2.441 -1.138 1.00 96.75 85 ALA A O 1
ATOM 683 N N . THR A 1 86 ? 14.741 1.631 -0.192 1.00 98.19 86 THR A N 1
ATOM 684 C CA . THR A 1 86 ? 14.071 1.030 0.973 1.00 98.19 86 THR A CA 1
ATOM 685 C C . THR A 1 86 ? 13.828 2.005 2.122 1.00 98.19 86 THR A C 1
ATOM 687 O O . THR A 1 86 ? 13.045 1.700 3.017 1.00 98.19 86 THR A O 1
ATOM 690 N N . ASP A 1 87 ? 14.483 3.164 2.113 1.00 98.25 87 ASP A N 1
ATOM 691 C CA . ASP A 1 87 ? 14.632 4.015 3.299 1.00 98.25 87 ASP A CA 1
ATOM 692 C C . ASP A 1 87 ? 13.295 4.510 3.850 1.00 98.25 87 ASP A C 1
ATOM 694 O O . ASP A 1 87 ? 13.080 4.462 5.054 1.00 98.25 87 ASP A O 1
ATOM 698 N N . ASN A 1 88 ? 12.349 4.908 2.990 1.00 97.75 88 ASN A N 1
ATOM 699 C CA . ASN A 1 88 ? 11.032 5.351 3.456 1.00 97.75 88 ASN A CA 1
ATOM 700 C C . ASN A 1 88 ? 10.216 4.227 4.102 1.00 97.75 88 ASN A C 1
ATOM 702 O O . ASN A 1 88 ? 9.505 4.484 5.069 1.00 97.75 88 ASN A O 1
ATOM 706 N N . TYR A 1 89 ? 10.305 3.005 3.573 1.00 98.62 89 TYR A N 1
ATOM 707 C CA . TYR A 1 89 ? 9.621 1.850 4.152 1.00 98.62 89 TYR A CA 1
ATOM 708 C C . TYR A 1 89 ? 10.263 1.467 5.490 1.00 98.62 89 TYR A C 1
ATOM 710 O O . TYR A 1 89 ? 9.568 1.254 6.479 1.00 98.62 89 TYR A O 1
ATOM 718 N N . ILE A 1 90 ? 11.599 1.425 5.533 1.00 98.50 90 ILE A N 1
ATOM 719 C CA . ILE A 1 90 ? 12.365 1.125 6.748 1.00 98.50 90 ILE A CA 1
ATOM 720 C C . ILE A 1 90 ? 12.094 2.175 7.827 1.00 98.50 90 ILE A C 1
ATOM 722 O O . ILE A 1 90 ? 11.913 1.818 8.980 1.00 98.50 90 ILE A O 1
ATOM 726 N N . GLU A 1 91 ? 12.001 3.454 7.475 1.00 98.31 91 GLU A N 1
ATOM 727 C CA . GLU A 1 91 ? 11.652 4.522 8.412 1.00 98.31 91 GLU A CA 1
ATOM 728 C C . GLU A 1 91 ? 10.255 4.326 9.025 1.00 98.31 91 GLU A C 1
ATOM 730 O O . GLU A 1 91 ? 10.079 4.503 10.230 1.00 98.31 91 GLU A O 1
ATOM 735 N N . ILE A 1 92 ? 9.259 3.931 8.226 1.00 98.56 92 ILE A N 1
ATOM 736 C CA . ILE A 1 92 ? 7.914 3.608 8.729 1.00 98.56 92 ILE A CA 1
ATOM 737 C C . ILE A 1 92 ? 7.983 2.443 9.728 1.00 98.56 92 ILE A C 1
ATOM 739 O O . ILE A 1 92 ? 7.417 2.518 10.816 1.00 98.56 92 ILE A O 1
ATOM 743 N N . VAL A 1 93 ? 8.711 1.380 9.395 1.00 98.44 93 VAL A N 1
ATOM 744 C CA . VAL A 1 93 ? 8.765 0.169 10.226 1.00 98.44 93 VAL A CA 1
ATOM 745 C C . VAL A 1 93 ? 9.632 0.346 11.472 1.00 98.44 93 VAL A C 1
ATOM 747 O O . VAL A 1 93 ? 9.166 0.128 12.585 1.00 98.44 93 VAL A O 1
ATOM 750 N N . GLU A 1 94 ? 10.894 0.733 11.303 1.00 97.88 94 GLU A N 1
ATOM 751 C CA . GLU A 1 94 ? 11.893 0.734 12.376 1.00 97.88 94 GLU A CA 1
ATOM 752 C C . GLU A 1 94 ? 11.806 1.994 13.244 1.00 97.88 94 GLU A C 1
ATOM 754 O O . GLU A 1 94 ? 11.944 1.910 14.461 1.00 97.88 94 GLU A O 1
ATOM 759 N N . ASN A 1 95 ? 11.554 3.163 12.639 1.00 97.44 95 ASN A N 1
ATOM 760 C CA . ASN A 1 95 ? 11.570 4.432 13.376 1.00 97.44 95 ASN A CA 1
ATOM 761 C C . ASN A 1 95 ? 10.180 4.824 13.893 1.00 97.44 95 ASN A C 1
ATOM 763 O O . ASN A 1 95 ? 10.087 5.578 14.857 1.00 97.44 95 ASN A O 1
ATOM 767 N N . ASN A 1 96 ? 9.108 4.333 13.260 1.00 97.38 96 ASN A N 1
ATOM 768 C CA . ASN A 1 96 ? 7.726 4.647 13.639 1.00 97.38 96 ASN A CA 1
ATOM 769 C C . ASN A 1 96 ? 6.936 3.423 14.132 1.00 97.38 96 ASN A C 1
ATOM 771 O O . ASN A 1 96 ? 5.749 3.538 14.425 1.00 97.38 96 ASN A O 1
ATOM 775 N N . GLY A 1 97 ? 7.593 2.265 14.266 1.00 96.81 97 GLY A N 1
ATOM 776 C CA . GLY A 1 97 ? 7.061 1.101 14.975 1.00 96.81 97 GLY A CA 1
ATOM 777 C C . GLY A 1 97 ? 5.959 0.331 14.247 1.00 96.81 97 GLY A C 1
ATOM 778 O O . GLY A 1 97 ? 5.274 -0.478 14.873 1.00 96.81 97 GLY A O 1
ATOM 779 N N . TRP A 1 98 ? 5.764 0.552 12.945 1.00 98.38 98 TRP A N 1
ATOM 780 C CA . TRP A 1 98 ? 4.747 -0.170 12.182 1.00 98.38 98 TRP A CA 1
ATOM 781 C C . TRP A 1 98 ? 5.145 -1.627 11.951 1.00 98.38 98 TRP A C 1
ATOM 783 O O . TRP A 1 98 ? 6.268 -1.931 11.544 1.00 98.38 98 TRP A O 1
ATOM 793 N N . ASN A 1 99 ? 4.200 -2.551 12.138 1.00 98.19 99 ASN A N 1
ATOM 794 C CA . ASN A 1 99 ? 4.428 -3.946 11.781 1.00 98.19 99 ASN A CA 1
ATOM 795 C C . ASN A 1 99 ? 4.542 -4.070 10.247 1.00 98.19 99 ASN A C 1
ATOM 797 O O . ASN A 1 99 ? 3.565 -3.777 9.555 1.00 98.19 99 ASN A O 1
ATOM 801 N N . PRO A 1 100 ? 5.676 -4.545 9.690 1.00 98.31 100 PRO A N 1
ATOM 802 C CA . PRO A 1 100 ? 5.867 -4.632 8.245 1.00 98.31 100 PRO A CA 1
ATOM 803 C C . PRO A 1 100 ? 4.811 -5.496 7.547 1.00 98.31 100 PRO A C 1
ATOM 805 O O . PRO A 1 100 ? 4.562 -5.262 6.369 1.00 98.31 100 PRO A O 1
ATOM 808 N N . SER A 1 101 ? 4.152 -6.435 8.244 1.00 98.31 101 SER A N 1
ATOM 809 C CA . SER A 1 101 ? 3.121 -7.288 7.632 1.00 98.31 101 SER A CA 1
ATOM 810 C C . SER A 1 101 ? 1.818 -6.542 7.357 1.00 98.31 101 SER A C 1
ATOM 812 O O . SER A 1 101 ? 0.949 -7.070 6.677 1.00 98.31 101 SER A O 1
ATOM 814 N N . ARG A 1 102 ? 1.674 -5.328 7.899 1.00 98.38 102 ARG A N 1
ATOM 815 C CA . ARG A 1 102 ? 0.519 -4.449 7.688 1.00 98.38 102 ARG A CA 1
ATOM 816 C C . ARG A 1 102 ? 0.770 -3.407 6.605 1.00 98.38 102 ARG A C 1
ATOM 818 O O . ARG A 1 102 ? -0.135 -2.649 6.285 1.00 98.38 102 ARG A O 1
ATOM 825 N N . ILE A 1 103 ? 1.982 -3.344 6.059 1.00 98.62 103 ILE A N 1
ATOM 826 C CA . ILE A 1 103 ? 2.389 -2.316 5.104 1.00 98.62 103 ILE A CA 1
ATOM 827 C C . ILE A 1 103 ? 2.517 -2.947 3.718 1.00 98.62 103 ILE A C 1
ATOM 829 O O . ILE A 1 103 ? 3.486 -3.644 3.421 1.00 98.62 103 ILE A O 1
ATOM 833 N N . VAL A 1 104 ? 1.544 -2.676 2.852 1.00 98.75 104 VAL A N 1
ATOM 834 C CA . VAL A 1 104 ? 1.633 -2.964 1.420 1.00 98.75 104 VAL A CA 1
ATOM 835 C C . VAL A 1 104 ? 2.221 -1.740 0.731 1.00 98.75 104 VAL A C 1
ATOM 837 O O . VAL A 1 104 ? 1.701 -0.634 0.848 1.00 98.75 104 VAL A O 1
ATOM 840 N N . ALA A 1 105 ? 3.335 -1.921 0.026 1.00 98.56 105 ALA A N 1
ATOM 841 C CA . ALA A 1 105 ? 4.036 -0.827 -0.627 1.00 98.56 105 ALA A CA 1
ATOM 842 C C . ALA A 1 105 ? 3.368 -0.445 -1.959 1.00 98.56 105 ALA A C 1
ATOM 844 O O . ALA A 1 105 ? 3.530 -1.133 -2.963 1.00 98.56 105 ALA A O 1
ATOM 845 N N . GLY A 1 106 ? 2.619 0.655 -1.981 1.00 98.62 106 GLY A N 1
ATOM 846 C CA . GLY A 1 106 ? 1.985 1.205 -3.179 1.00 98.62 106 GLY A CA 1
ATOM 847 C C . GLY A 1 106 ? 2.963 1.971 -4.070 1.00 98.62 106 GLY A C 1
ATOM 848 O O . GLY A 1 106 ? 3.734 2.806 -3.593 1.00 98.62 106 GLY A O 1
ATOM 849 N N . THR A 1 107 ? 2.924 1.723 -5.379 1.00 98.50 107 THR A N 1
ATOM 850 C CA . THR A 1 107 ? 3.745 2.428 -6.375 1.00 98.50 107 THR A C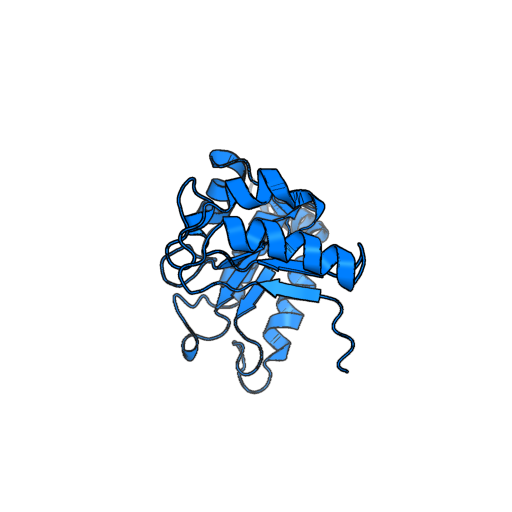A 1
ATOM 851 C C . THR A 1 107 ? 2.973 2.732 -7.656 1.00 98.50 107 THR A C 1
ATOM 853 O O . THR A 1 107 ? 2.038 2.018 -8.008 1.00 98.50 107 THR A O 1
ATOM 856 N N . ILE A 1 108 ? 3.398 3.772 -8.376 1.00 98.38 108 ILE A N 1
ATOM 857 C CA . ILE A 1 108 ? 2.840 4.133 -9.681 1.00 98.38 108 ILE A CA 1
ATOM 858 C C . ILE A 1 108 ? 3.355 3.165 -10.752 1.00 98.38 108 ILE A C 1
ATOM 860 O O . ILE A 1 108 ? 4.566 2.990 -10.903 1.00 98.38 108 ILE A O 1
ATOM 864 N N . THR A 1 109 ? 2.450 2.577 -11.532 1.00 98.50 109 THR A N 1
ATOM 865 C CA . THR A 1 109 ? 2.776 1.634 -12.617 1.00 98.50 109 THR A CA 1
ATOM 866 C C . THR A 1 109 ? 2.971 2.322 -13.969 1.00 98.50 109 THR A C 1
ATOM 868 O O . THR A 1 109 ? 3.544 1.720 -14.876 1.00 98.50 109 THR A O 1
ATOM 871 N N . ASN A 1 110 ? 2.531 3.577 -14.115 1.00 98.25 110 ASN A N 1
ATOM 872 C CA . ASN A 1 110 ? 2.683 4.381 -15.328 1.00 98.25 110 ASN A CA 1
ATOM 873 C C . ASN A 1 110 ? 2.825 5.877 -14.995 1.00 98.25 110 ASN A C 1
ATOM 875 O O . ASN A 1 110 ? 2.017 6.428 -14.252 1.00 98.25 110 ASN A O 1
ATOM 879 N N . SER A 1 111 ? 3.814 6.559 -15.582 1.00 96.94 111 SER A N 1
ATOM 880 C CA . SER A 1 111 ? 4.083 7.990 -15.355 1.00 96.94 111 SER A CA 1
ATOM 881 C C . SER A 1 111 ? 2.934 8.937 -15.697 1.00 96.94 111 SER A C 1
ATOM 883 O O . SER A 1 111 ? 2.926 10.065 -15.216 1.00 96.94 111 SER A O 1
ATOM 885 N N . ASN A 1 112 ? 1.970 8.501 -16.505 1.00 96.69 112 ASN A N 1
ATOM 886 C CA . ASN A 1 112 ? 0.800 9.305 -16.848 1.00 96.69 112 ASN A CA 1
ATOM 887 C C . ASN A 1 112 ? -0.277 9.301 -15.750 1.00 96.69 112 ASN A C 1
ATOM 889 O O . ASN A 1 112 ? -1.202 10.101 -15.823 1.00 96.69 112 ASN A O 1
ATOM 893 N N . HIS A 1 113 ? -0.184 8.413 -14.752 1.00 93.69 113 HIS A N 1
ATOM 894 C CA . HIS A 1 113 ? -1.215 8.222 -13.716 1.00 93.69 113 HIS A CA 1
ATOM 895 C C . HIS A 1 113 ? -0.785 8.729 -12.333 1.00 93.69 113 HIS A C 1
ATOM 897 O O . HIS A 1 113 ? -1.502 8.566 -11.349 1.00 93.69 113 HIS A O 1
ATOM 903 N N . GLY A 1 114 ? 0.403 9.325 -12.243 1.00 92.94 114 GLY A N 1
ATOM 904 C CA . GLY A 1 114 ? 0.955 9.857 -11.007 1.00 92.94 114 GLY A CA 1
ATOM 905 C C . GLY A 1 114 ? 2.475 9.920 -11.052 1.00 92.94 114 GLY A C 1
ATOM 906 O O . GLY A 1 114 ? 3.126 9.493 -12.007 1.00 92.94 114 GLY A O 1
ATOM 907 N N . GLY A 1 115 ? 3.072 10.452 -9.992 1.00 92.25 115 GLY A N 1
ATOM 908 C CA . GLY A 1 115 ? 4.521 10.564 -9.899 1.00 92.25 115 GLY A CA 1
ATOM 909 C C . GLY A 1 115 ? 5.019 10.524 -8.459 1.00 92.25 115 GLY A C 1
ATOM 910 O O . GLY A 1 115 ? 4.242 10.793 -7.559 1.00 92.25 115 GLY A O 1
ATOM 911 N N . PRO A 1 116 ? 6.302 10.218 -8.215 1.00 94.38 116 PRO A N 1
ATOM 912 C CA . PRO A 1 116 ? 7.273 9.836 -9.229 1.00 94.38 116 PRO A CA 1
ATOM 913 C C . PRO A 1 116 ? 7.084 8.376 -9.671 1.00 94.38 116 PRO A C 1
ATOM 915 O O . PRO A 1 116 ? 7.148 7.458 -8.856 1.00 94.38 116 PRO A O 1
ATOM 918 N N . PHE A 1 117 ? 6.937 8.157 -10.979 1.00 96.44 117 PHE A N 1
ATOM 919 C CA . PHE A 1 117 ? 7.025 6.824 -11.572 1.00 96.44 117 PHE A CA 1
ATOM 920 C C . PHE A 1 117 ? 8.450 6.284 -11.450 1.00 96.44 117 PHE A C 1
ATOM 922 O O . PHE A 1 117 ? 9.425 7.031 -11.606 1.00 96.44 117 PHE A O 1
ATOM 929 N N . LYS A 1 118 ? 8.567 4.983 -11.170 1.00 97.25 118 LYS A N 1
ATOM 930 C CA . LYS A 1 118 ? 9.838 4.257 -11.152 1.00 97.25 118 LYS A CA 1
ATOM 931 C C . LYS A 1 118 ? 9.751 3.059 -12.093 1.00 97.25 118 LYS A C 1
ATOM 933 O O . LYS A 1 118 ? 8.768 2.326 -12.020 1.00 97.25 118 LYS A O 1
ATOM 938 N N . PRO A 1 119 ? 10.765 2.835 -12.952 1.00 96.75 119 PRO A N 1
ATOM 939 C CA . PRO A 1 119 ? 10.790 1.668 -13.824 1.00 96.75 119 PRO A CA 1
ATOM 940 C C . PRO A 1 119 ? 10.626 0.365 -13.038 1.00 96.75 119 PRO A C 1
ATOM 942 O O . PRO A 1 119 ? 11.138 0.237 -11.920 1.00 96.75 119 PRO A O 1
ATOM 945 N N . LEU A 1 120 ? 9.961 -0.618 -13.651 1.00 96.75 120 LEU A N 1
ATOM 946 C CA . LEU A 1 120 ? 9.632 -1.903 -13.029 1.00 96.75 120 LEU A CA 1
ATOM 947 C C . LEU A 1 120 ? 10.852 -2.579 -12.378 1.00 96.75 120 LEU A C 1
ATOM 949 O O . LEU A 1 120 ? 10.767 -3.047 -11.244 1.00 96.75 120 LEU A O 1
ATOM 953 N N . ASP A 1 121 ? 12.008 -2.570 -13.046 1.00 96.31 121 ASP A N 1
ATOM 954 C CA . ASP A 1 121 ? 13.247 -3.169 -12.532 1.00 96.31 121 ASP A CA 1
ATOM 955 C C . ASP A 1 121 ? 13.781 -2.487 -11.265 1.00 96.31 121 ASP A C 1
ATOM 957 O O . ASP A 1 121 ? 14.365 -3.141 -10.390 1.00 96.31 121 ASP A O 1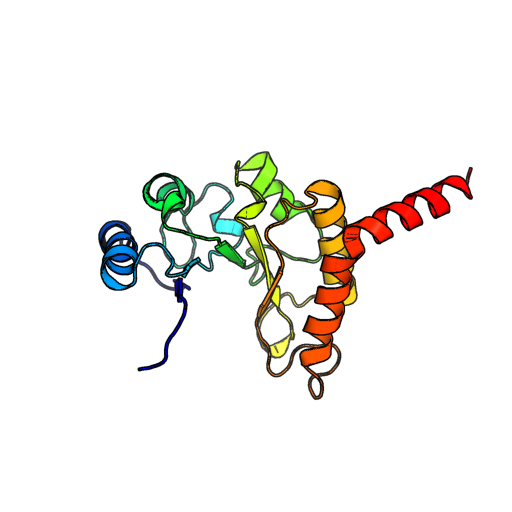
ATOM 961 N N . GLN A 1 122 ? 13.562 -1.178 -11.134 1.00 97.56 122 GLN A N 1
ATOM 962 C CA . GLN A 1 122 ? 13.955 -0.433 -9.946 1.00 97.56 122 GLN A CA 1
ATOM 963 C C . GLN A 1 122 ? 13.050 -0.791 -8.766 1.00 97.56 122 GLN A C 1
ATOM 965 O O . GLN A 1 122 ? 13.557 -1.147 -7.701 1.00 97.56 122 GLN A O 1
ATOM 970 N N . VAL A 1 123 ? 11.727 -0.792 -8.972 1.00 98.06 123 VAL A N 1
ATOM 971 C CA . VAL A 1 123 ? 10.759 -1.253 -7.960 1.00 98.06 123 VAL A CA 1
ATOM 972 C C . VAL A 1 123 ? 11.080 -2.691 -7.545 1.00 98.06 123 VAL A C 1
ATOM 974 O O . VAL A 1 123 ? 11.137 -2.994 -6.355 1.00 98.06 123 VAL A O 1
ATOM 977 N N . ARG A 1 124 ? 11.393 -3.565 -8.511 1.00 96.44 124 ARG A N 1
ATOM 978 C CA . ARG A 1 124 ? 11.748 -4.971 -8.273 1.00 96.44 124 ARG A CA 1
ATOM 979 C C . ARG A 1 124 ? 12.961 -5.097 -7.358 1.00 96.44 124 ARG A C 1
ATOM 981 O O . ARG A 1 124 ? 12.984 -5.930 -6.454 1.00 96.44 124 ARG A O 1
ATOM 988 N N . THR A 1 125 ? 13.976 -4.270 -7.588 1.00 96.44 125 THR A N 1
ATOM 989 C CA . THR A 1 125 ? 15.192 -4.237 -6.768 1.00 96.44 125 THR A CA 1
ATOM 990 C C . THR A 1 125 ? 14.883 -3.808 -5.335 1.00 96.44 125 THR A C 1
ATOM 992 O O . THR A 1 125 ? 15.348 -4.452 -4.394 1.00 96.44 125 THR A O 1
ATOM 995 N N . THR A 1 126 ? 14.065 -2.768 -5.155 1.00 97.81 126 THR A N 1
ATOM 996 C CA . THR A 1 126 ? 13.606 -2.318 -3.832 1.00 97.81 126 THR A CA 1
ATOM 997 C C . THR A 1 126 ? 12.841 -3.424 -3.107 1.00 97.81 126 THR A C 1
ATOM 999 O O . THR A 1 126 ? 13.177 -3.757 -1.973 1.00 97.81 126 THR A O 1
ATOM 1002 N N . VAL A 1 127 ? 11.874 -4.057 -3.777 1.00 97.50 127 VAL A N 1
ATOM 1003 C CA . VAL A 1 127 ? 11.067 -5.155 -3.222 1.00 97.50 127 VAL A CA 1
ATOM 1004 C C . VAL A 1 127 ? 11.941 -6.331 -2.790 1.00 97.50 127 VAL A C 1
ATOM 1006 O O . VAL A 1 127 ? 11.781 -6.827 -1.679 1.00 97.50 127 VAL A O 1
ATOM 1009 N N . ARG A 1 128 ? 12.935 -6.734 -3.595 1.00 95.81 128 ARG A N 1
ATOM 1010 C CA . ARG A 1 128 ? 13.887 -7.795 -3.209 1.00 95.81 128 ARG A CA 1
ATOM 1011 C C . ARG A 1 128 ? 14.647 -7.449 -1.933 1.00 95.81 128 ARG A C 1
ATOM 1013 O O . ARG A 1 128 ? 14.802 -8.319 -1.086 1.00 95.81 128 ARG A O 1
ATOM 1020 N N . LYS A 1 129 ? 15.086 -6.200 -1.766 1.00 96.12 129 LYS A N 1
ATOM 1021 C CA . LYS A 1 129 ? 15.768 -5.757 -0.539 1.00 96.12 129 LYS A CA 1
ATOM 1022 C C . LYS A 1 129 ? 14.832 -5.766 0.676 1.00 96.12 129 LYS A C 1
ATOM 1024 O O . LYS A 1 129 ? 15.245 -6.179 1.756 1.00 96.12 129 LYS A O 1
ATOM 1029 N N . LEU A 1 130 ? 13.569 -5.367 0.509 1.00 97.25 130 LEU A N 1
ATOM 1030 C CA . LEU A 1 130 ? 12.569 -5.436 1.584 1.00 97.25 130 LEU A CA 1
ATOM 1031 C C . LEU A 1 130 ? 12.248 -6.884 1.968 1.00 97.25 130 LEU A C 1
ATOM 1033 O O . LEU A 1 130 ? 12.208 -7.198 3.153 1.00 97.25 130 LEU A O 1
ATOM 1037 N N . LEU A 1 131 ? 12.117 -7.782 0.990 1.00 95.62 131 LEU A N 1
ATOM 1038 C CA . LEU A 1 131 ? 11.970 -9.221 1.223 1.00 95.62 131 LEU A CA 1
ATOM 1039 C C . LEU A 1 131 ? 13.200 -9.819 1.916 1.00 95.62 131 LEU A C 1
ATOM 1041 O O . LEU A 1 131 ? 13.052 -10.632 2.817 1.00 95.62 131 LEU A O 1
ATOM 1045 N N . GLN A 1 132 ? 14.415 -9.400 1.555 1.00 94.00 132 GLN A N 1
ATOM 1046 C CA . GLN A 1 132 ? 15.635 -9.827 2.250 1.00 94.00 132 GLN A CA 1
ATOM 1047 C C . GLN A 1 132 ? 15.643 -9.384 3.719 1.00 94.00 132 GLN A C 1
ATOM 1049 O O . GLN A 1 132 ? 16.061 -10.150 4.583 1.00 94.00 132 GLN A O 1
ATOM 1054 N N . LYS A 1 133 ? 15.169 -8.165 4.011 1.00 95.50 133 LYS A N 1
ATOM 1055 C CA . LYS A 1 133 ? 15.163 -7.606 5.370 1.00 95.50 133 LYS A CA 1
ATOM 1056 C C . LYS A 1 133 ? 14.019 -8.137 6.241 1.00 95.50 133 LYS A C 1
ATOM 1058 O O . LYS A 1 133 ? 14.235 -8.406 7.418 1.00 95.50 133 LYS A O 1
ATOM 1063 N N . TYR A 1 134 ? 12.815 -8.267 5.689 1.00 95.62 134 TYR A N 1
ATOM 1064 C CA . TYR A 1 134 ? 11.596 -8.578 6.447 1.00 95.62 134 TYR A CA 1
ATOM 1065 C C . TYR A 1 134 ? 11.041 -9.984 6.180 1.00 95.62 134 TYR A C 1
ATOM 1067 O O . TYR A 1 134 ? 10.198 -10.467 6.939 1.00 95.62 134 TYR A O 1
ATOM 1075 N N . GLY A 1 135 ? 11.515 -10.675 5.141 1.00 92.50 135 GLY A N 1
ATOM 1076 C CA . GLY A 1 135 ? 11.065 -12.014 4.768 1.00 92.50 135 GLY A CA 1
ATOM 1077 C C . GLY A 1 135 ? 9.552 -12.081 4.577 1.00 92.50 135 GLY A C 1
ATOM 1078 O O . GLY A 1 135 ? 8.939 -11.193 3.988 1.00 92.50 135 GLY A O 1
ATOM 1079 N N . HIS A 1 136 ? 8.939 -13.115 5.154 1.00 90.00 136 HIS A N 1
ATOM 1080 C CA . HIS A 1 136 ? 7.486 -13.318 5.147 1.00 90.00 136 HIS A CA 1
ATOM 1081 C C . HIS A 1 136 ? 6.694 -12.222 5.880 1.00 90.00 136 HIS A C 1
ATOM 1083 O O . HIS A 1 136 ? 5.473 -12.197 5.781 1.00 90.00 136 HIS A O 1
ATOM 1089 N N . ARG A 1 137 ? 7.361 -11.338 6.634 1.00 95.19 137 ARG A N 1
ATOM 1090 C CA . ARG A 1 137 ? 6.710 -10.199 7.283 1.00 95.19 137 ARG A CA 1
ATOM 1091 C C . ARG A 1 137 ? 6.603 -8.983 6.368 1.00 95.19 137 ARG A C 1
ATOM 1093 O O . ARG A 1 137 ? 6.046 -7.993 6.806 1.00 95.19 137 ARG A O 1
ATOM 1100 N N . PHE A 1 138 ? 7.153 -8.988 5.155 1.00 97.25 138 PHE A N 1
ATOM 1101 C CA . PHE A 1 138 ? 6.910 -7.908 4.196 1.00 97.25 138 PHE A CA 1
ATOM 1102 C C . PHE A 1 138 ? 5.453 -7.972 3.710 1.00 97.25 138 PHE A C 1
ATOM 1104 O O . PHE A 1 138 ? 5.056 -8.989 3.146 1.00 97.25 138 PHE A O 1
ATOM 1111 N N . GLY A 1 139 ? 4.664 -6.916 3.940 1.00 97.44 139 GLY A N 1
ATOM 1112 C CA . GLY A 1 139 ? 3.216 -6.929 3.699 1.00 97.44 139 GLY A CA 1
ATOM 1113 C C . GLY A 1 139 ? 2.820 -7.062 2.228 1.00 97.44 139 GLY A C 1
ATOM 1114 O O . GLY A 1 139 ? 1.775 -7.628 1.929 1.00 97.44 139 GLY A O 1
ATOM 1115 N N . GLY A 1 140 ? 3.666 -6.607 1.300 1.00 97.50 140 GLY A N 1
ATOM 1116 C CA . GLY A 1 140 ? 3.465 -6.809 -0.134 1.00 97.50 140 GLY A CA 1
ATOM 1117 C C . GLY A 1 140 ? 3.688 -5.552 -0.966 1.00 97.50 140 GLY A C 1
ATOM 1118 O O . GLY A 1 140 ? 4.282 -4.574 -0.513 1.00 97.50 140 GLY A O 1
ATOM 1119 N N . LEU A 1 141 ? 3.201 -5.589 -2.205 1.00 97.94 141 LEU A N 1
ATOM 1120 C CA . LEU A 1 141 ? 3.286 -4.499 -3.175 1.00 97.94 141 LEU A CA 1
ATOM 1121 C C . LEU A 1 141 ? 1.904 -4.261 -3.798 1.00 97.94 141 LEU A C 1
ATOM 1123 O O . LEU A 1 141 ? 1.239 -5.220 -4.185 1.00 97.94 141 LEU A O 1
ATOM 1127 N N . ALA A 1 142 ? 1.517 -2.996 -3.949 1.00 98.19 142 ALA A N 1
ATOM 1128 C CA . ALA A 1 142 ? 0.348 -2.570 -4.715 1.00 98.19 142 ALA A CA 1
ATOM 1129 C C . ALA A 1 142 ? 0.782 -1.686 -5.894 1.00 98.19 142 ALA A C 1
ATOM 1131 O O . ALA A 1 142 ? 1.747 -0.925 -5.794 1.00 98.19 142 ALA A O 1
ATOM 1132 N N . GLY A 1 143 ? 0.078 -1.796 -7.021 1.00 98.25 143 GLY A N 1
ATOM 1133 C CA . GLY A 1 143 ? 0.347 -1.023 -8.233 1.00 98.25 143 GLY A CA 1
ATOM 1134 C C . GLY A 1 143 ? -0.833 -0.128 -8.594 1.00 98.25 143 GLY A C 1
ATOM 1135 O O . GLY A 1 143 ? -1.909 -0.635 -8.899 1.00 98.25 143 GLY A O 1
ATOM 1136 N N . TRP A 1 144 ? -0.614 1.185 -8.603 1.00 98.25 144 TRP A N 1
ATOM 1137 C CA . TRP A 1 144 ? -1.554 2.186 -9.102 1.00 98.25 144 TRP A CA 1
ATOM 1138 C C . TRP A 1 144 ? -1.187 2.567 -10.547 1.00 98.25 144 TRP A C 1
ATOM 1140 O O . TRP A 1 144 ? -0.205 3.271 -10.778 1.00 98.25 144 TRP A O 1
ATOM 1150 N N . GLU A 1 145 ? -1.864 2.083 -11.585 1.00 98.38 145 GLU A N 1
ATOM 1151 C CA . GLU A 1 145 ? -3.020 1.171 -11.625 1.00 98.38 145 GLU A CA 1
ATOM 1152 C C . GLU A 1 145 ? -2.877 0.157 -12.777 1.00 98.38 145 GLU A C 1
ATOM 1154 O O . GLU A 1 145 ? -1.913 0.203 -13.541 1.00 98.38 145 GLU A O 1
ATOM 1159 N N . TYR A 1 146 ? -3.830 -0.763 -12.943 1.00 98.44 146 TYR A N 1
ATOM 1160 C CA . TYR A 1 146 ? -3.681 -1.880 -13.879 1.00 98.44 146 TYR A CA 1
ATOM 1161 C C . TYR A 1 146 ? -3.563 -1.462 -15.357 1.00 98.44 146 TYR A C 1
ATOM 1163 O O . TYR A 1 146 ? -2.547 -1.761 -15.978 1.00 98.44 146 TYR A O 1
ATOM 1171 N N . PHE A 1 147 ? -4.568 -0.785 -15.929 1.00 97.19 147 PHE A N 1
ATOM 1172 C CA . PHE A 1 147 ? -4.886 -0.851 -17.371 1.00 97.19 147 PHE A CA 1
ATOM 1173 C C . PHE A 1 147 ? -3.820 -0.324 -18.355 1.00 97.19 147 PHE A C 1
ATOM 1175 O O . PHE A 1 147 ? -3.918 -0.589 -19.551 1.00 97.19 147 PHE A O 1
ATOM 1182 N N . LYS A 1 148 ? -2.800 0.396 -17.873 1.00 97.75 148 LYS A N 1
ATOM 1183 C CA . LYS A 1 148 ? -1.634 0.840 -18.661 1.00 97.75 148 LYS A CA 1
ATOM 1184 C C . LYS A 1 148 ? -0.316 0.637 -17.918 1.00 97.75 148 LYS A C 1
ATOM 1186 O O . LYS A 1 148 ? 0.626 1.400 -18.112 1.00 97.75 148 LYS A O 1
ATOM 1191 N N . SER A 1 149 ? -0.243 -0.360 -17.044 1.00 98.50 149 SER A N 1
ATOM 1192 C CA . SER A 1 149 ? 0.992 -0.673 -16.324 1.00 98.50 149 SER A CA 1
ATOM 1193 C C . SER A 1 149 ? 2.162 -0.872 -17.291 1.00 98.50 149 SER A C 1
ATOM 1195 O O . SER A 1 149 ? 2.079 -1.656 -18.228 1.00 98.50 149 SER A O 1
ATOM 1197 N N . MET A 1 150 ? 3.264 -0.168 -17.048 1.00 98.19 150 MET A N 1
ATOM 1198 C CA . MET A 1 150 ? 4.521 -0.346 -17.777 1.00 98.19 150 MET A CA 1
ATOM 1199 C C . MET A 1 150 ? 5.183 -1.672 -17.348 1.00 98.19 150 MET A C 1
ATOM 1201 O O . MET A 1 150 ? 4.964 -2.115 -16.224 1.00 98.19 150 MET A O 1
ATOM 1205 N N . PRO A 1 151 ? 6.021 -2.332 -18.165 1.00 96.81 151 PRO A N 1
ATOM 1206 C CA . PRO A 1 151 ? 6.776 -1.792 -19.294 1.00 96.81 151 PRO A CA 1
ATOM 1207 C C . PRO A 1 151 ? 6.008 -1.747 -20.613 1.00 96.81 151 PRO A C 1
ATOM 1209 O O . PRO A 1 151 ? 6.419 -1.002 -21.495 1.00 96.81 151 PRO A O 1
ATOM 1212 N N . ASP A 1 152 ? 4.920 -2.502 -20.736 1.00 97.31 152 ASP A N 1
ATOM 1213 C CA . ASP A 1 152 ? 4.129 -2.574 -21.958 1.00 97.31 152 ASP A CA 1
ATOM 1214 C C . ASP A 1 152 ? 2.658 -2.231 -21.655 1.00 97.31 152 ASP A C 1
ATOM 1216 O O . ASP A 1 152 ? 1.957 -3.042 -21.049 1.00 97.31 152 ASP A O 1
ATOM 1220 N N . PRO A 1 153 ? 2.176 -1.041 -22.054 1.00 96.88 153 PRO A N 1
ATOM 1221 C CA . PRO A 1 153 ? 0.797 -0.619 -21.820 1.00 96.88 153 PRO A CA 1
ATOM 1222 C C . PRO A 1 153 ? -0.251 -1.410 -22.622 1.00 96.88 153 PRO A C 1
ATOM 1224 O O . PRO A 1 153 ? -1.446 -1.254 -22.357 1.00 96.88 153 PRO A O 1
ATOM 1227 N N . GLU A 1 154 ? 0.156 -2.212 -23.605 1.00 98.25 154 GLU A N 1
ATOM 1228 C CA . GLU A 1 154 ? -0.726 -3.144 -24.318 1.00 98.25 154 GLU A CA 1
ATOM 1229 C C . GLU A 1 154 ? -0.727 -4.536 -23.661 1.00 98.25 154 GLU A C 1
ATOM 1231 O O . GLU A 1 154 ? -1.694 -5.287 -23.787 1.00 98.25 154 GLU A O 1
ATOM 1236 N N . GLU A 1 155 ? 0.290 -4.836 -22.849 1.00 98.25 155 GLU A N 1
ATOM 1237 C CA . GLU A 1 155 ? 0.380 -6.029 -22.005 1.00 98.25 155 GLU A CA 1
ATOM 1238 C C . GLU A 1 155 ? 0.533 -5.670 -20.510 1.00 98.25 155 GLU A C 1
ATOM 1240 O O . GLU A 1 155 ? 1.504 -6.069 -19.856 1.00 98.25 155 GLU A O 1
ATOM 1245 N N . PRO A 1 156 ? -0.438 -4.955 -19.901 1.00 98.19 156 PRO A N 1
ATOM 1246 C CA . PRO A 1 156 ? -0.311 -4.435 -18.533 1.00 98.19 156 PRO A CA 1
ATOM 1247 C C . PRO A 1 156 ? -0.108 -5.526 -17.466 1.00 98.19 156 PRO A C 1
ATOM 1249 O O . PRO A 1 156 ? 0.429 -5.280 -16.384 1.00 98.19 156 PRO A O 1
ATOM 1252 N N . TRP A 1 157 ? -0.505 -6.763 -17.769 1.00 98.25 157 TRP A N 1
ATOM 1253 C CA . TRP A 1 157 ? -0.304 -7.931 -16.913 1.00 98.25 157 TRP A CA 1
ATOM 1254 C C . TRP A 1 157 ? 1.181 -8.282 -16.698 1.00 98.25 157 TRP A C 1
ATOM 1256 O O . TRP A 1 157 ? 1.506 -8.895 -15.678 1.00 98.25 157 TRP A O 1
ATOM 1266 N N . ASN A 1 158 ? 2.090 -7.852 -17.585 1.00 97.75 158 ASN A N 1
ATOM 1267 C CA . ASN A 1 158 ? 3.534 -8.083 -17.458 1.00 97.75 158 ASN A CA 1
ATOM 1268 C C . ASN A 1 158 ? 4.114 -7.499 -16.162 1.00 97.75 158 ASN A C 1
ATOM 1270 O O . ASN A 1 158 ? 4.995 -8.110 -15.541 1.00 97.75 158 ASN A O 1
ATOM 1274 N N . TRP A 1 159 ? 3.596 -6.348 -15.713 1.00 98.38 159 TRP A N 1
ATOM 1275 C CA . TRP A 1 159 ? 3.992 -5.738 -14.440 1.00 98.38 159 TRP A CA 1
ATO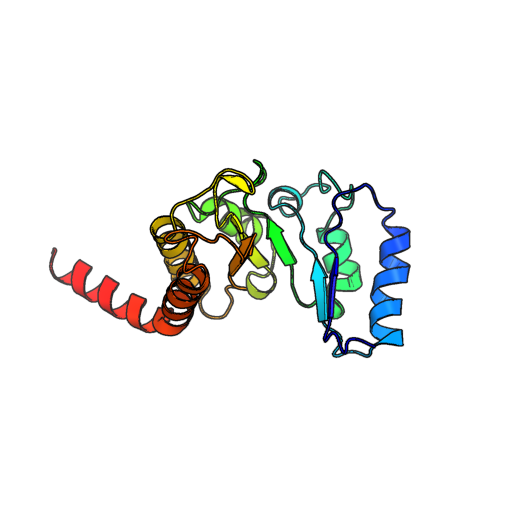M 1276 C C . TRP A 1 159 ? 3.714 -6.694 -13.273 1.00 98.38 159 TRP A C 1
ATOM 1278 O O . TRP A 1 159 ? 4.610 -7.014 -12.486 1.00 98.38 159 TRP A O 1
ATOM 1288 N N . ALA A 1 160 ? 2.488 -7.222 -13.212 1.00 97.94 160 ALA A N 1
ATOM 1289 C CA . ALA A 1 160 ? 2.048 -8.121 -12.150 1.00 97.94 160 ALA A CA 1
ATOM 1290 C C . ALA A 1 160 ? 2.764 -9.478 -12.209 1.00 97.94 160 ALA A C 1
ATOM 1292 O O . ALA A 1 160 ? 3.209 -9.976 -11.176 1.00 97.94 160 ALA A O 1
ATOM 1293 N N . ALA A 1 161 ? 2.940 -10.053 -13.404 1.00 97.19 161 ALA A N 1
ATOM 1294 C CA . ALA A 1 161 ? 3.658 -11.314 -13.587 1.00 97.19 161 ALA A CA 1
ATOM 1295 C C . ALA A 1 161 ? 5.112 -11.219 -13.090 1.00 97.19 161 ALA A C 1
ATOM 1297 O O . ALA A 1 161 ? 5.582 -12.081 -12.345 1.00 97.19 161 ALA A O 1
ATOM 1298 N N . THR A 1 162 ? 5.803 -10.125 -13.422 1.00 96.12 162 THR A N 1
ATOM 1299 C CA . THR A 1 162 ? 7.182 -9.887 -12.972 1.00 96.12 162 THR A CA 1
ATOM 1300 C C . THR A 1 162 ? 7.268 -9.730 -11.454 1.00 96.12 162 THR A C 1
ATOM 1302 O O . THR A 1 162 ? 8.170 -10.285 -10.813 1.00 96.12 162 THR A O 1
ATOM 1305 N N . MET A 1 163 ? 6.335 -8.989 -10.852 1.00 96.50 163 MET A N 1
ATOM 1306 C CA . MET A 1 163 ? 6.313 -8.794 -9.401 1.00 96.50 163 MET A CA 1
ATOM 1307 C C . MET A 1 163 ? 5.928 -10.065 -8.651 1.00 96.50 163 MET A C 1
ATOM 1309 O O . MET A 1 163 ? 6.551 -10.362 -7.636 1.00 96.50 163 MET A O 1
ATOM 1313 N N . LYS A 1 164 ? 5.017 -10.883 -9.187 1.00 95.12 164 LYS A N 1
ATOM 1314 C CA . LYS A 1 164 ? 4.710 -12.207 -8.635 1.00 95.12 164 LYS A CA 1
ATOM 1315 C C . LYS A 1 164 ? 5.960 -13.081 -8.546 1.00 95.12 164 LYS A C 1
ATOM 1317 O O . LYS A 1 164 ? 6.289 -13.553 -7.465 1.00 95.12 164 LYS A O 1
ATOM 1322 N N . VAL A 1 165 ? 6.703 -13.230 -9.646 1.00 92.88 165 VAL A N 1
ATOM 1323 C CA . VAL A 1 165 ? 7.960 -14.007 -9.661 1.00 92.88 165 VAL A CA 1
ATOM 1324 C C . VAL A 1 165 ? 8.965 -13.458 -8.644 1.00 92.88 165 VAL A C 1
ATOM 1326 O O . VAL A 1 165 ? 9.661 -14.216 -7.973 1.00 92.88 165 VAL A O 1
ATOM 1329 N N . THR A 1 166 ? 9.030 -12.133 -8.506 1.00 91.56 166 THR A N 1
ATOM 1330 C CA . THR A 1 166 ? 9.915 -11.467 -7.541 1.00 91.56 166 THR A CA 1
ATOM 1331 C C . THR A 1 166 ? 9.545 -11.796 -6.095 1.00 91.56 166 THR A C 1
ATOM 1333 O O . THR A 1 166 ? 10.435 -12.059 -5.286 1.00 91.56 166 THR A O 1
ATOM 1336 N N . MET A 1 167 ? 8.249 -11.777 -5.783 1.00 90.19 167 MET A N 1
ATOM 1337 C CA . MET A 1 167 ? 7.714 -12.048 -4.451 1.00 90.19 167 MET A CA 1
ATOM 1338 C C . MET A 1 167 ? 7.782 -13.534 -4.091 1.00 90.19 167 MET A C 1
ATOM 1340 O O . MET A 1 167 ? 8.091 -13.851 -2.949 1.00 90.19 167 MET A O 1
ATOM 1344 N N . ASP A 1 168 ? 7.558 -14.441 -5.045 1.00 86.81 168 ASP A N 1
ATOM 1345 C CA . ASP A 1 168 ? 7.570 -15.890 -4.807 1.00 86.81 168 ASP A CA 1
ATOM 1346 C C . ASP A 1 168 ? 9.003 -16.434 -4.640 1.00 86.81 168 ASP A C 1
ATOM 1348 O O . ASP A 1 168 ? 9.283 -17.202 -3.719 1.00 86.81 168 ASP A O 1
ATOM 1352 N N . ASN A 1 169 ? 9.948 -15.979 -5.472 1.00 77.44 169 ASN A N 1
ATOM 1353 C CA . ASN A 1 169 ? 11.313 -16.524 -5.522 1.00 77.44 169 ASN A CA 1
ATOM 1354 C C . ASN A 1 169 ? 12.290 -15.841 -4.552 1.00 77.44 169 ASN A C 1
ATOM 1356 O O . ASN A 1 169 ? 13.509 -15.950 -4.700 1.00 77.44 169 ASN A O 1
ATOM 1360 N N . TRP A 1 170 ? 11.795 -15.107 -3.556 1.00 70.19 170 TRP A N 1
ATOM 1361 C CA . TRP A 1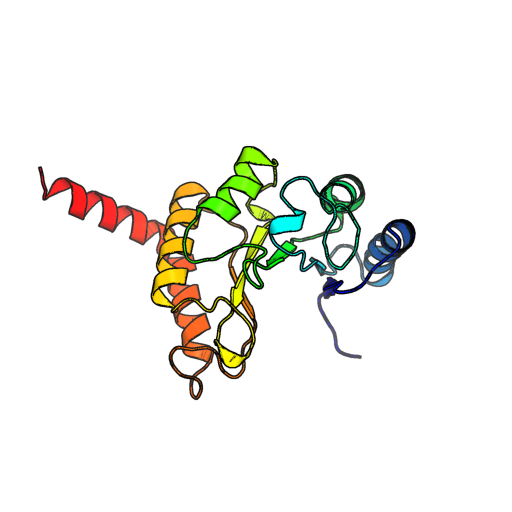 170 ? 12.644 -14.309 -2.667 1.00 70.19 170 TRP A CA 1
ATOM 1362 C C . TRP A 1 170 ? 13.679 -15.140 -1.895 1.00 70.19 170 TRP A C 1
ATOM 1364 O O . TRP A 1 170 ? 14.757 -14.637 -1.581 1.00 70.19 170 TRP A O 1
ATOM 1374 N N . LYS A 1 171 ? 13.388 -16.423 -1.639 1.00 66.50 171 LYS A N 1
ATOM 1375 C CA . LYS A 1 171 ? 14.332 -17.360 -1.014 1.00 66.50 171 LYS A CA 1
ATOM 1376 C C . LYS A 1 171 ? 15.454 -17.787 -1.964 1.00 66.50 171 LYS A C 1
ATOM 1378 O O . LYS A 1 171 ? 16.602 -17.859 -1.543 1.00 66.50 171 LYS A O 1
ATOM 1383 N N . ASP A 1 172 ? 15.169 -17.960 -3.251 1.00 62.31 172 ASP A N 1
ATOM 1384 C CA . ASP A 1 172 ? 16.182 -18.311 -4.261 1.00 62.31 172 ASP A CA 1
ATOM 1385 C C . ASP A 1 172 ? 17.084 -17.115 -4.603 1.00 62.31 172 ASP A C 1
ATOM 1387 O O . ASP A 1 172 ? 18.263 -17.254 -4.938 1.00 62.31 172 ASP A O 1
ATOM 1391 N N . VAL A 1 173 ? 16.542 -15.903 -4.450 1.00 53.81 173 VAL A N 1
ATOM 1392 C CA . VAL A 1 173 ? 17.287 -14.642 -4.524 1.00 53.81 173 VAL A CA 1
ATOM 1393 C C . VAL A 1 173 ? 18.364 -14.541 -3.434 1.00 53.81 173 VAL A C 1
ATOM 1395 O O . VAL A 1 173 ? 19.409 -13.939 -3.692 1.00 53.81 173 VAL A O 1
ATOM 1398 N N . LEU A 1 174 ? 18.151 -15.134 -2.253 1.00 53.72 174 LEU A N 1
ATOM 1399 C CA . LEU A 1 174 ? 19.144 -15.165 -1.169 1.00 53.72 174 LEU A CA 1
ATOM 1400 C C . LEU A 1 174 ? 20.354 -16.039 -1.525 1.00 53.72 174 LEU A C 1
ATOM 1402 O O . LEU A 1 174 ? 21.481 -15.685 -1.190 1.00 53.72 174 LEU A O 1
ATOM 1406 N N . VAL A 1 175 ? 20.140 -17.137 -2.254 1.00 53.12 175 VAL A N 1
ATOM 1407 C CA . VAL A 1 175 ? 21.204 -18.088 -2.612 1.00 53.12 175 VAL A CA 1
ATOM 1408 C C . VAL A 1 175 ? 22.141 -17.508 -3.677 1.00 53.12 175 VAL A C 1
ATOM 1410 O O . VAL A 1 175 ? 23.358 -17.590 -3.536 1.00 53.12 175 VAL A O 1
ATOM 1413 N N . LYS A 1 176 ? 21.610 -16.835 -4.709 1.00 50.47 176 LYS A N 1
ATOM 1414 C CA . LYS A 1 176 ? 22.451 -16.227 -5.762 1.00 50.47 176 LYS A CA 1
ATOM 1415 C C . LYS A 1 176 ? 23.299 -15.045 -5.274 1.00 50.47 176 LYS A C 1
ATOM 1417 O O . LYS A 1 176 ? 24.389 -14.843 -5.792 1.00 50.47 176 LYS A O 1
ATOM 1422 N N . GLY A 1 177 ? 22.830 -14.276 -4.286 1.00 50.25 177 GLY A N 1
ATOM 1423 C CA . GLY A 1 177 ? 23.598 -13.156 -3.721 1.00 50.25 177 GLY A CA 1
ATOM 1424 C C . GLY A 1 177 ? 24.814 -13.598 -2.900 1.00 50.25 177 GLY A C 1
ATOM 1425 O O . GLY A 1 177 ? 25.835 -12.917 -2.909 1.00 50.25 177 GLY A O 1
ATOM 1426 N N . ILE A 1 178 ? 24.722 -14.755 -2.238 1.00 49.44 178 ILE A N 1
ATOM 1427 C CA . ILE A 1 178 ? 25.825 -15.340 -1.465 1.00 49.44 178 ILE A CA 1
ATOM 1428 C C . ILE A 1 178 ? 26.911 -15.872 -2.407 1.00 49.44 178 ILE A C 1
ATOM 1430 O O . ILE A 1 178 ? 28.079 -15.555 -2.199 1.00 49.44 178 ILE A O 1
ATOM 1434 N N . ILE A 1 179 ? 26.518 -16.590 -3.467 1.00 46.41 179 ILE A N 1
ATOM 1435 C CA . ILE A 1 179 ? 27.444 -17.211 -4.431 1.00 46.41 179 ILE A CA 1
ATOM 1436 C C . ILE A 1 179 ? 28.251 -16.153 -5.202 1.00 46.41 179 ILE A C 1
ATOM 1438 O O . ILE A 1 179 ? 29.454 -16.296 -5.358 1.00 46.41 179 ILE A O 1
ATOM 1442 N N . ILE A 1 180 ? 27.629 -15.045 -5.619 1.00 49.78 180 ILE A N 1
ATOM 1443 C CA . ILE A 1 180 ? 28.357 -13.984 -6.340 1.00 49.78 180 ILE A CA 1
ATOM 1444 C C . ILE A 1 180 ? 29.346 -13.251 -5.411 1.00 49.78 180 ILE A C 1
ATOM 1446 O O . ILE A 1 180 ? 30.412 -12.849 -5.853 1.00 49.78 180 ILE A O 1
ATOM 1450 N N . SER A 1 181 ? 29.048 -13.111 -4.112 1.00 48.84 181 SER A N 1
ATOM 1451 C CA 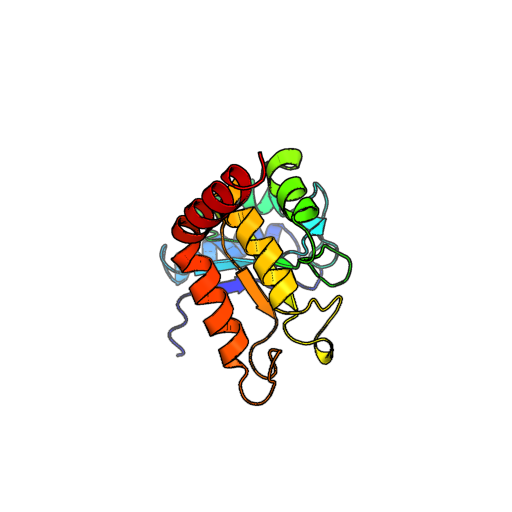. SER A 1 181 ? 29.967 -12.455 -3.163 1.00 48.84 181 SER A CA 1
ATOM 1452 C C . SER A 1 181 ? 31.142 -13.326 -2.699 1.00 48.84 181 SER A C 1
ATOM 1454 O O . SER A 1 181 ? 32.093 -12.797 -2.124 1.00 48.84 181 SER A O 1
ATOM 1456 N N . SER A 1 182 ? 31.068 -14.648 -2.894 1.00 48.00 182 SER A N 1
ATOM 1457 C CA . SER A 1 182 ? 32.150 -15.577 -2.546 1.00 48.00 182 SER A CA 1
ATOM 1458 C C . SER A 1 182 ? 33.183 -15.749 -3.657 1.00 48.00 182 SER A C 1
ATOM 1460 O O . SER A 1 182 ? 34.278 -16.212 -3.362 1.00 48.00 182 SER A O 1
ATOM 1462 N N . ASP A 1 183 ? 32.850 -15.352 -4.887 1.00 48.72 183 ASP A N 1
ATOM 1463 C CA . ASP A 1 183 ? 33.745 -15.443 -6.048 1.00 48.72 183 ASP A CA 1
ATOM 1464 C C . ASP A 1 183 ? 34.571 -14.153 -6.272 1.00 48.72 183 ASP A C 1
ATOM 1466 O O . ASP A 1 183 ? 35.476 -14.143 -7.101 1.00 48.72 183 ASP A O 1
ATOM 1470 N N . ASP A 1 184 ? 34.308 -13.092 -5.492 1.00 46.31 184 ASP A N 1
ATOM 1471 C CA . ASP A 1 184 ? 35.033 -11.804 -5.493 1.00 46.31 184 ASP A CA 1
ATOM 1472 C C . ASP A 1 184 ? 35.934 -11.615 -4.242 1.00 46.31 184 ASP A C 1
ATOM 1474 O O . ASP A 1 184 ? 36.157 -10.492 -3.775 1.00 46.31 184 ASP A O 1
ATOM 1478 N N . LYS A 1 185 ? 36.457 -12.704 -3.660 1.00 38.41 185 LYS A N 1
ATOM 1479 C CA . LYS A 1 185 ? 37.462 -12.653 -2.580 1.00 38.41 185 LYS A CA 1
ATOM 1480 C C . LYS A 1 185 ? 38.714 -13.459 -2.883 1.00 38.41 185 LYS A C 1
ATOM 1482 O O . LYS A 1 185 ? 38.577 -14.625 -3.303 1.00 38.41 185 LYS A O 1
#

Sequence (185 aa):
RYKLDGIDLDIEEKVLFDLLKKFIPKLKADFGAGFIITFAPVARALKGGTDTYSQVRYSDIESNFGDQIDWYNVQFYSGFGVMSATDNYIEIVENNGWNPSRIVAGTITNSNHGGPFKPLDQVRTTVRKLLQKYGHRFGGLAGWEYFKSMPDPEEPWNWAATMKVTMDNWKDVLVKGIIISSDDK

Organism: NCBI:txid944289